Protein AF-A0A5D6Y2D0-F1 (afdb_monomer_lite)

Structure (mmCIF, N/CA/C/O backbone):
data_AF-A0A5D6Y2D0-F1
#
_entry.id   AF-A0A5D6Y2D0-F1
#
loop_
_atom_site.group_PDB
_atom_site.id
_atom_site.type_symbol
_atom_site.label_atom_id
_atom_site.label_alt_id
_atom_site.label_comp_id
_atom_site.label_asym_id
_atom_site.label_entity_id
_atom_site.label_seq_id
_atom_site.pdbx_PDB_ins_code
_atom_site.Cartn_x
_atom_site.Cartn_y
_atom_site.Cartn_z
_atom_site.occupancy
_atom_site.B_iso_or_equiv
_atom_site.auth_seq_id
_atom_site.auth_comp_id
_atom_site.auth_asym_id
_atom_site.auth_atom_id
_atom_site.pdbx_PDB_model_num
ATOM 1 N N . MET A 1 1 ? 53.006 -23.198 -28.726 1.00 34.66 1 MET A N 1
ATOM 2 C CA . MET A 1 1 ? 53.356 -24.127 -29.818 1.00 34.66 1 MET A CA 1
ATOM 3 C C . MET A 1 1 ? 52.068 -24.790 -30.280 1.00 34.66 1 MET A C 1
ATOM 5 O O . MET A 1 1 ? 51.456 -25.476 -29.476 1.00 34.66 1 MET A O 1
ATOM 9 N N . ALA A 1 2 ? 51.622 -24.518 -31.509 1.00 35.88 2 ALA A N 1
ATOM 10 C CA . ALA A 1 2 ? 50.680 -25.395 -32.219 1.00 35.88 2 ALA A CA 1
ATOM 11 C C . ALA A 1 2 ? 51.426 -26.675 -32.643 1.00 35.88 2 ALA A C 1
ATOM 13 O O . ALA A 1 2 ? 52.659 -26.622 -32.735 1.00 35.88 2 ALA A O 1
ATOM 14 N N . PRO A 1 3 ? 50.739 -27.815 -32.842 1.00 35.91 3 PRO A N 1
ATOM 15 C CA . PRO A 1 3 ? 50.209 -28.203 -34.170 1.00 35.91 3 PRO A CA 1
ATOM 16 C C . PRO A 1 3 ? 48.860 -28.976 -34.052 1.00 35.91 3 PRO A C 1
ATOM 18 O O . PRO A 1 3 ? 48.435 -29.270 -32.945 1.00 35.91 3 PRO A O 1
ATOM 21 N N . GLN A 1 4 ? 48.089 -29.364 -35.073 1.00 31.48 4 GLN A N 1
ATOM 22 C CA . GLN A 1 4 ? 48.145 -29.287 -36.535 1.00 31.48 4 GLN A CA 1
ATOM 23 C C . GLN A 1 4 ? 46.721 -29.534 -37.076 1.00 31.48 4 GLN A C 1
ATOM 25 O O . GLN A 1 4 ? 45.956 -30.308 -36.502 1.00 31.48 4 GLN A O 1
ATOM 30 N N . ASN A 1 5 ? 46.409 -28.895 -38.203 1.00 31.03 5 ASN A N 1
ATOM 31 C CA . ASN A 1 5 ? 45.225 -29.128 -39.027 1.00 31.03 5 ASN A CA 1
ATOM 32 C C . ASN A 1 5 ? 45.208 -30.540 -39.630 1.00 31.03 5 ASN A C 1
ATOM 34 O O . ASN A 1 5 ? 46.218 -30.983 -40.170 1.00 31.03 5 ASN A O 1
ATOM 38 N N . HIS A 1 6 ? 44.020 -31.140 -39.708 1.00 33.88 6 HIS A N 1
ATOM 39 C CA . HIS A 1 6 ? 43.650 -31.997 -40.832 1.00 33.88 6 HIS A CA 1
ATOM 40 C C . HIS A 1 6 ? 42.257 -31.597 -41.325 1.00 33.88 6 HIS A C 1
ATOM 42 O O . HIS A 1 6 ? 41.246 -31.871 -40.684 1.00 33.88 6 HIS A O 1
ATOM 48 N N . GLU A 1 7 ? 42.226 -30.921 -42.472 1.00 32.53 7 GLU A N 1
ATOM 49 C CA . GLU A 1 7 ? 41.025 -30.757 -43.285 1.00 32.53 7 GLU A CA 1
ATOM 50 C C . GLU A 1 7 ? 40.809 -32.019 -44.130 1.00 32.53 7 GLU A C 1
ATOM 52 O O . GLU A 1 7 ? 41.721 -32.487 -44.811 1.00 32.53 7 GLU A O 1
ATOM 57 N N . SER A 1 8 ? 39.577 -32.528 -44.144 1.00 35.84 8 SER A N 1
ATOM 58 C CA . SER A 1 8 ? 39.013 -33.257 -45.284 1.00 35.84 8 SER A CA 1
ATOM 59 C C . SER A 1 8 ? 37.519 -32.906 -45.404 1.00 35.84 8 SER A C 1
ATOM 61 O O . SER A 1 8 ? 36.755 -33.033 -44.452 1.00 35.84 8 SER A O 1
ATOM 63 N N . LYS A 1 9 ? 37.139 -32.349 -46.563 1.00 33.56 9 LYS A N 1
ATOM 64 C CA . LYS A 1 9 ? 35.771 -31.992 -47.011 1.00 33.56 9 LYS A CA 1
ATOM 65 C C . LYS A 1 9 ? 35.145 -33.181 -47.785 1.00 33.56 9 LYS A C 1
ATOM 67 O O . LYS A 1 9 ? 35.902 -34.046 -48.212 1.00 33.56 9 LYS A O 1
ATOM 72 N N . PRO A 1 10 ? 33.879 -33.112 -48.245 1.00 38.69 10 PRO A N 1
ATOM 73 C CA . PRO A 1 10 ? 32.639 -32.891 -47.501 1.00 38.69 10 PRO A CA 1
ATOM 74 C C . PRO A 1 10 ? 31.601 -33.990 -47.846 1.00 38.69 10 PRO A C 1
ATOM 76 O O . PRO A 1 10 ? 31.308 -34.217 -49.018 1.00 38.69 10 PRO A O 1
ATOM 79 N N . GLU A 1 11 ? 30.965 -34.625 -46.860 1.00 34.50 11 GLU A N 1
ATOM 80 C CA . GLU A 1 11 ? 29.770 -35.439 -47.130 1.00 34.50 11 GLU A CA 1
ATOM 81 C C . GLU A 1 11 ? 28.507 -34.596 -46.954 1.00 34.50 11 GLU A C 1
ATOM 83 O O . GLU A 1 11 ? 28.221 -34.026 -45.901 1.00 34.50 11 GLU A O 1
ATOM 88 N N . THR A 1 12 ? 27.768 -34.479 -48.050 1.00 36.50 12 THR A N 1
ATOM 89 C CA . THR A 1 12 ? 26.482 -33.802 -48.154 1.00 36.50 12 THR A CA 1
ATOM 90 C C . THR A 1 12 ? 25.413 -34.682 -47.510 1.00 36.50 12 THR A C 1
ATOM 92 O O . THR A 1 12 ? 24.880 -35.587 -48.142 1.00 36.50 12 THR A O 1
ATOM 95 N N . SER A 1 13 ? 25.067 -34.397 -46.254 1.00 35.16 13 SER A N 1
ATOM 96 C CA . SER A 1 13 ? 23.770 -34.784 -45.694 1.00 35.16 13 SER A CA 1
ATOM 97 C C . SER A 1 13 ? 22.975 -33.518 -45.387 1.00 35.16 13 SER A C 1
ATOM 99 O O . SER A 1 13 ? 23.259 -32.747 -44.472 1.00 35.16 13 SER A O 1
ATOM 101 N N . THR A 1 14 ? 21.993 -33.250 -46.239 1.00 36.16 14 THR A N 1
ATOM 102 C CA . THR A 1 14 ? 20.979 -32.221 -46.032 1.00 36.16 14 THR A CA 1
ATOM 103 C C . THR A 1 14 ? 20.082 -32.650 -44.880 1.00 36.16 14 THR A C 1
ATOM 105 O O . THR A 1 14 ? 19.082 -33.332 -45.088 1.00 36.16 14 THR A O 1
ATOM 108 N N . ASN A 1 15 ? 20.443 -32.261 -43.659 1.00 35.38 15 ASN A N 1
ATOM 109 C CA . ASN A 1 15 ? 19.566 -32.361 -42.500 1.00 35.38 15 ASN A CA 1
ATOM 110 C C . ASN A 1 15 ? 18.823 -31.027 -42.346 1.00 35.38 15 ASN A C 1
ATOM 112 O O . ASN A 1 15 ? 19.210 -30.146 -41.579 1.00 35.38 15 ASN A O 1
ATOM 116 N N . THR A 1 16 ? 17.766 -30.844 -43.136 1.00 37.69 16 THR A N 1
ATOM 117 C CA . THR A 1 16 ? 16.793 -29.768 -42.930 1.00 37.69 16 THR A CA 1
ATOM 118 C C . THR A 1 16 ? 15.931 -30.116 -41.720 1.00 37.69 16 THR A C 1
ATOM 120 O O . THR A 1 16 ? 14.819 -30.622 -41.861 1.00 37.69 16 THR A O 1
ATOM 123 N N . ALA A 1 17 ? 16.443 -29.856 -40.518 1.00 37.94 17 ALA A N 1
ATOM 124 C CA . ALA A 1 17 ? 15.614 -29.798 -39.323 1.00 37.94 17 ALA A CA 1
ATOM 125 C C . ALA A 1 17 ? 14.826 -28.481 -39.356 1.00 37.94 17 ALA A C 1
ATOM 127 O O . ALA A 1 17 ? 15.273 -27.439 -38.884 1.00 37.94 17 ALA A O 1
ATOM 128 N N . SER A 1 18 ? 13.652 -28.530 -39.982 1.00 39.41 18 SER A N 1
ATOM 129 C CA . SER A 1 18 ? 12.600 -27.536 -39.797 1.00 39.41 18 SER A CA 1
ATOM 130 C C . SER A 1 18 ? 12.074 -27.684 -38.368 1.00 39.41 18 SER A C 1
ATOM 132 O O . SER A 1 18 ? 11.189 -28.492 -38.101 1.00 39.41 18 SER A O 1
ATOM 134 N N . SER A 1 19 ? 12.652 -26.948 -37.418 1.00 44.31 19 SER A N 1
ATOM 135 C CA . SER A 1 19 ? 11.994 -26.726 -36.133 1.00 44.31 19 SER A CA 1
ATOM 136 C C . SER A 1 19 ? 10.955 -25.632 -36.342 1.00 44.31 19 SER A C 1
ATOM 138 O O . SER A 1 19 ? 11.249 -24.439 -36.234 1.00 44.31 19 SER A O 1
ATOM 140 N N . THR A 1 20 ? 9.741 -26.030 -36.708 1.00 44.09 20 THR A N 1
ATOM 141 C CA . THR A 1 20 ? 8.562 -25.179 -36.540 1.00 44.09 20 THR A CA 1
ATOM 142 C C . THR A 1 20 ? 8.571 -24.677 -35.092 1.00 44.09 20 THR A C 1
ATOM 144 O O . THR A 1 20 ? 8.726 -25.512 -34.197 1.00 44.09 20 THR A O 1
ATOM 147 N N . PRO A 1 21 ? 8.466 -23.364 -34.819 1.00 44.75 21 PRO A N 1
ATOM 148 C CA . PRO A 1 21 ? 8.286 -22.909 -33.449 1.00 44.75 21 PRO A CA 1
ATOM 149 C C . PRO A 1 21 ? 7.024 -23.585 -32.915 1.00 44.75 21 PRO A C 1
ATOM 151 O O . PRO A 1 21 ? 5.953 -23.464 -33.514 1.00 44.75 21 PRO A O 1
ATOM 154 N N . GLU A 1 22 ? 7.180 -24.367 -31.849 1.00 50.69 22 GLU A N 1
ATOM 155 C CA . GLU A 1 22 ? 6.062 -24.996 -31.157 1.00 50.69 22 GLU A CA 1
ATOM 156 C C . GLU A 1 22 ? 5.058 -23.890 -30.823 1.00 50.69 22 GLU A C 1
ATOM 158 O O . GLU A 1 22 ? 5.428 -22.855 -30.257 1.00 50.69 22 GLU A O 1
ATOM 163 N N . ALA A 1 23 ? 3.808 -24.059 -31.261 1.00 49.81 23 ALA A N 1
ATOM 164 C CA . ALA A 1 23 ? 2.762 -23.100 -30.952 1.00 49.81 23 ALA A CA 1
ATOM 165 C C . ALA A 1 23 ? 2.724 -22.917 -29.424 1.00 49.81 23 ALA A C 1
ATOM 167 O O . ALA A 1 23 ? 2.770 -23.920 -28.704 1.00 49.81 23 ALA A O 1
ATOM 168 N N . PRO A 1 24 ? 2.686 -21.674 -28.913 1.00 46.38 24 PRO A N 1
ATOM 169 C CA . PRO A 1 24 ? 2.701 -21.439 -27.479 1.00 46.38 24 PRO A CA 1
ATOM 170 C C . PRO A 1 24 ? 1.558 -22.220 -26.828 1.00 46.38 24 PRO A C 1
ATOM 172 O O . PRO A 1 24 ? 0.399 -22.086 -27.220 1.00 46.38 24 PRO A O 1
ATOM 175 N N . VAL A 1 25 ? 1.902 -23.061 -25.852 1.00 54.22 25 VAL A N 1
ATOM 176 C CA . VAL A 1 25 ? 0.927 -23.843 -25.088 1.00 54.22 25 VAL A CA 1
ATOM 177 C C . VAL A 1 25 ? -0.038 -22.869 -24.412 1.00 54.22 25 VAL A C 1
ATOM 179 O O . VAL A 1 25 ? 0.390 -21.968 -23.688 1.00 54.22 25 VAL A O 1
ATOM 182 N N . ALA A 1 26 ? -1.339 -23.030 -24.667 1.00 51.44 26 ALA A N 1
ATOM 183 C CA . ALA A 1 26 ? -2.368 -22.159 -24.115 1.00 51.44 26 ALA A CA 1
ATOM 184 C C . ALA A 1 26 ? -2.300 -22.141 -22.579 1.00 51.44 26 ALA A C 1
ATOM 186 O O . ALA A 1 26 ? -2.277 -23.186 -21.922 1.00 51.44 26 ALA A O 1
ATOM 187 N N . VAL A 1 27 ? -2.284 -20.941 -21.994 1.00 51.72 27 VAL A N 1
ATOM 188 C CA . VAL A 1 27 ? -2.291 -20.769 -20.539 1.00 51.72 27 VAL A CA 1
ATOM 189 C C . VAL A 1 27 ? -3.665 -21.187 -20.016 1.00 51.72 27 VAL A C 1
ATOM 191 O O . VAL A 1 27 ? -4.679 -20.523 -20.260 1.00 51.72 27 VAL A O 1
ATOM 194 N N . LYS A 1 28 ? -3.710 -22.319 -19.309 1.00 48.56 28 LYS A N 1
ATOM 195 C CA . LYS A 1 28 ? -4.914 -22.764 -18.606 1.00 48.56 28 LYS A CA 1
ATOM 196 C C . LYS A 1 28 ? -5.197 -21.814 -17.443 1.00 48.56 28 LYS A C 1
ATOM 198 O O . LYS A 1 28 ? -4.282 -21.438 -16.713 1.00 48.56 28 LYS A O 1
ATOM 203 N N . ASN A 1 29 ? -6.449 -21.399 -17.280 1.00 52.59 29 ASN A N 1
ATOM 204 C CA . ASN A 1 29 ? -6.845 -20.541 -16.162 1.00 52.59 29 ASN A CA 1
ATOM 205 C C . ASN A 1 29 ? -6.839 -21.316 -14.826 1.00 52.59 29 ASN A C 1
ATOM 207 O O . ASN A 1 29 ? -6.612 -22.524 -14.789 1.00 52.59 29 ASN A O 1
ATOM 211 N N . ALA A 1 30 ? -7.140 -20.635 -13.717 1.00 41.94 30 ALA A N 1
ATOM 212 C CA . ALA A 1 30 ? -7.195 -21.237 -12.376 1.00 41.94 30 ALA A CA 1
ATOM 213 C C . ALA A 1 30 ? -8.226 -22.382 -12.216 1.00 41.94 30 ALA A C 1
ATOM 215 O O . ALA A 1 30 ? -8.262 -23.031 -11.175 1.00 41.94 30 ALA A O 1
ATOM 216 N N . LEU A 1 31 ? -9.053 -22.636 -13.236 1.00 48.25 31 LEU A N 1
ATOM 217 C CA . LEU A 1 31 ? -10.021 -23.733 -13.312 1.00 48.25 31 LEU A CA 1
ATOM 218 C C . LEU A 1 31 ? -9.597 -24.818 -14.322 1.00 48.25 31 LEU A C 1
ATOM 220 O O . LEU A 1 31 ? -10.397 -25.677 -14.674 1.00 48.25 31 LEU A O 1
ATOM 224 N N . ASN A 1 32 ? -8.342 -24.801 -14.787 1.00 48.75 32 ASN A N 1
ATOM 225 C CA . ASN A 1 32 ? -7.782 -25.720 -15.783 1.00 48.75 32 ASN A CA 1
ATOM 226 C C . ASN A 1 32 ? -8.449 -25.683 -17.172 1.00 48.75 32 ASN A C 1
ATOM 228 O O . ASN A 1 32 ? -8.272 -26.612 -17.963 1.00 48.75 32 ASN A O 1
ATOM 232 N N . HIS A 1 33 ? -9.168 -24.612 -17.505 1.00 59.81 33 HIS A N 1
ATOM 233 C CA . HIS A 1 33 ? -9.751 -24.436 -18.836 1.00 59.81 33 HIS A CA 1
ATOM 234 C C . HIS A 1 33 ? -8.790 -23.681 -19.756 1.00 59.81 33 HIS A C 1
ATOM 236 O O . HIS A 1 33 ? -8.095 -22.765 -19.310 1.00 59.81 33 HIS A O 1
ATOM 242 N N . GLU A 1 34 ? -8.766 -24.050 -21.037 1.00 53.41 34 GLU A N 1
ATOM 243 C CA . GLU A 1 34 ? -8.029 -23.307 -22.060 1.00 53.41 34 GLU A CA 1
ATOM 244 C C . GLU A 1 34 ? -8.630 -21.906 -22.209 1.00 53.41 34 GLU A C 1
ATOM 246 O O . GLU A 1 34 ? -9.836 -21.736 -22.396 1.00 53.41 34 GLU A O 1
ATOM 251 N N . SER A 1 35 ? -7.785 -20.889 -22.050 1.00 44.41 35 SER A N 1
ATOM 252 C CA . SER A 1 35 ? -8.204 -19.493 -22.125 1.00 44.41 35 SER A CA 1
ATOM 253 C C . SER A 1 35 ? -8.110 -19.027 -23.576 1.00 44.41 35 SER A C 1
ATOM 255 O O . SER A 1 35 ? -7.030 -18.677 -24.045 1.00 44.41 35 SER A O 1
ATOM 257 N N . GLU A 1 36 ? -9.226 -19.002 -24.302 1.00 47.12 36 GLU A N 1
ATOM 258 C CA . GLU A 1 36 ? -9.274 -18.303 -25.589 1.00 47.12 36 GLU A CA 1
ATOM 259 C C . GLU A 1 36 ? -9.360 -16.792 -25.345 1.00 47.12 36 GLU A C 1
ATOM 261 O O . GLU A 1 36 ? -10.386 -16.262 -24.905 1.00 47.12 36 GLU A O 1
ATOM 266 N N . HIS A 1 37 ? -8.277 -16.069 -25.637 1.00 43.28 37 HIS A N 1
ATOM 267 C CA . HIS A 1 37 ? -8.335 -14.614 -25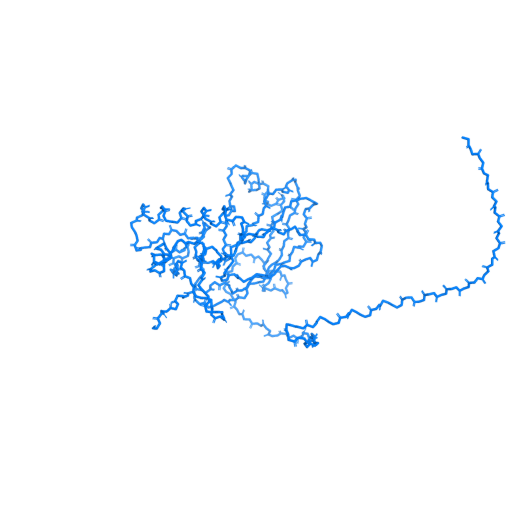.716 1.00 43.28 37 HIS A CA 1
ATOM 268 C C . HIS A 1 37 ? -9.198 -14.227 -26.919 1.00 43.28 37 HIS A C 1
ATOM 270 O O . HIS A 1 37 ? -8.792 -14.399 -28.068 1.00 43.28 37 HIS A O 1
ATOM 276 N N . ARG A 1 38 ? -10.397 -13.690 -26.667 1.00 38.88 38 ARG A N 1
ATOM 277 C CA . ARG A 1 38 ? -11.213 -13.123 -27.744 1.00 38.88 38 ARG A CA 1
ATOM 278 C C . ARG A 1 38 ? -10.456 -11.959 -28.392 1.00 38.88 38 ARG A C 1
ATOM 280 O O . ARG A 1 38 ? -9.934 -11.117 -27.657 1.00 38.88 38 ARG A O 1
ATOM 287 N N . PRO A 1 39 ? -10.415 -11.862 -29.732 1.00 43.09 39 PRO A N 1
ATOM 288 C CA . PRO A 1 39 ? -9.893 -10.675 -30.385 1.00 43.09 39 PRO A CA 1
ATOM 289 C C . PRO A 1 39 ? -10.707 -9.463 -29.928 1.00 43.09 39 PRO A C 1
ATOM 291 O O . PRO A 1 39 ? -11.934 -9.434 -30.026 1.00 43.09 39 PRO A O 1
ATOM 294 N N . PHE A 1 40 ? -10.006 -8.490 -29.357 1.00 43.25 40 PHE A N 1
ATOM 295 C CA . PHE A 1 40 ? -10.591 -7.287 -28.792 1.00 43.25 40 PHE A CA 1
ATOM 296 C C . PHE A 1 40 ? -10.553 -6.174 -29.840 1.00 43.25 40 PHE A C 1
ATOM 298 O O . PHE A 1 40 ? -9.489 -5.653 -30.167 1.00 43.25 40 PHE A O 1
ATOM 305 N N . SER A 1 41 ? -11.718 -5.805 -30.369 1.00 43.56 41 SER A N 1
ATOM 306 C CA . SER A 1 41 ? -11.892 -4.621 -31.211 1.00 43.56 41 SER A CA 1
ATOM 307 C C . SER A 1 41 ? -13.202 -3.937 -30.831 1.00 43.56 41 SER A C 1
ATOM 309 O O . SER A 1 41 ? -14.270 -4.427 -31.197 1.00 43.56 41 SER A O 1
ATOM 311 N N . HIS A 1 42 ? -13.144 -2.832 -30.082 1.00 37.16 42 HIS A N 1
ATOM 312 C CA . HIS A 1 42 ? -14.340 -2.048 -29.759 1.00 37.16 42 HIS A CA 1
ATOM 313 C C . HIS A 1 42 ? -14.082 -0.532 -29.859 1.00 37.16 42 HIS A C 1
ATOM 315 O O . HIS A 1 42 ? -13.420 0.026 -28.988 1.00 37.16 42 HIS A O 1
ATOM 321 N N . PRO A 1 43 ? -14.622 0.147 -30.892 1.00 39.59 43 PRO A N 1
ATOM 322 C CA . PRO A 1 43 ? -14.407 1.579 -31.153 1.00 39.59 43 PRO A CA 1
ATOM 323 C C . PRO A 1 43 ? -15.077 2.559 -30.170 1.00 39.59 43 PRO A C 1
ATOM 325 O O . PRO A 1 43 ? -14.909 3.764 -30.319 1.00 39.59 43 PRO A O 1
ATOM 328 N N . GLU A 1 44 ? -15.847 2.072 -29.193 1.00 34.62 44 GLU A N 1
ATOM 329 C CA . GLU A 1 44 ? -16.755 2.889 -28.368 1.00 34.62 44 GLU A CA 1
ATOM 330 C C . GLU A 1 44 ? -16.637 2.624 -26.859 1.00 34.62 44 GLU A C 1
ATOM 332 O O . GLU A 1 44 ? -17.558 2.926 -26.107 1.00 34.62 44 GLU A O 1
ATOM 337 N N . LEU A 1 45 ? -15.508 2.101 -26.364 1.00 41.47 45 LEU A N 1
ATOM 338 C CA . LEU A 1 45 ? -15.249 2.020 -24.912 1.00 41.47 45 LEU A CA 1
ATOM 339 C C . LEU A 1 45 ? -14.845 3.392 -24.330 1.00 41.47 45 LEU A C 1
ATOM 341 O O . LEU A 1 45 ? -13.869 3.542 -23.607 1.00 41.47 45 LEU A O 1
ATOM 345 N N . LEU A 1 46 ? -15.661 4.386 -24.686 1.00 45.09 46 LEU A N 1
ATOM 346 C CA . LEU A 1 46 ? -15.762 5.750 -24.204 1.00 45.09 46 LEU A CA 1
ATOM 347 C C . LEU A 1 46 ? -16.393 5.754 -22.803 1.00 45.09 46 LEU A C 1
ATOM 349 O O . LEU A 1 46 ? -17.536 5.334 -22.628 1.00 45.09 46 LEU A O 1
ATOM 353 N N . SER A 1 47 ? -15.711 6.344 -21.824 1.00 32.53 47 SER A N 1
ATOM 354 C CA . SER A 1 47 ? -16.375 6.995 -20.691 1.00 32.53 47 SER A CA 1
ATOM 355 C C . SER A 1 47 ? -15.525 8.161 -20.199 1.00 32.53 47 SER A C 1
ATOM 357 O O . SER A 1 47 ? -14.348 7.993 -19.889 1.00 32.53 47 SER A O 1
ATOM 359 N N . VAL A 1 48 ? -16.133 9.347 -20.172 1.00 44.91 48 VAL A N 1
ATOM 360 C CA . VAL A 1 48 ? -15.524 10.622 -19.777 1.00 44.91 48 VAL A CA 1
ATOM 361 C C . VAL A 1 48 ? -15.012 10.536 -18.337 1.00 44.91 48 VAL A C 1
ATOM 363 O O . VAL A 1 48 ? -15.795 10.314 -17.414 1.00 44.91 48 VAL A O 1
ATOM 366 N N . PHE A 1 49 ? -13.709 10.749 -18.153 1.00 38.03 49 PHE A N 1
ATOM 367 C CA . PHE A 1 49 ? -13.072 10.930 -16.849 1.00 38.03 49 PHE A CA 1
ATOM 368 C C . PHE A 1 49 ? -12.681 12.402 -16.646 1.00 38.03 49 PHE A C 1
ATOM 370 O O . PHE A 1 49 ? -12.382 13.090 -17.623 1.00 38.03 49 PHE A O 1
ATOM 377 N N . PRO A 1 50 ? -12.703 12.907 -15.399 1.00 31.56 50 PRO A N 1
ATOM 378 C CA . PRO A 1 50 ? -12.363 14.291 -15.092 1.00 31.56 50 PRO A CA 1
ATOM 379 C C . PRO A 1 50 ? -10.882 14.594 -15.359 1.00 31.56 50 PRO A C 1
ATOM 381 O O . PRO A 1 50 ? -10.025 13.711 -15.274 1.00 31.56 50 PRO A O 1
ATOM 384 N N . ASP A 1 51 ? -10.596 15.867 -15.640 1.00 38.25 51 ASP A N 1
ATOM 385 C CA . ASP A 1 51 ? -9.275 16.378 -16.017 1.00 38.25 51 ASP A CA 1
ATOM 386 C C . ASP A 1 51 ? -8.197 16.049 -14.970 1.00 38.25 51 ASP A C 1
ATOM 388 O O . ASP A 1 51 ? -8.045 16.730 -13.951 1.00 38.25 51 ASP A O 1
ATOM 392 N N . THR A 1 52 ? -7.390 15.022 -15.242 1.00 39.19 52 THR A N 1
ATOM 393 C CA . THR A 1 52 ? -6.121 14.798 -14.542 1.00 39.19 52 THR A CA 1
ATOM 394 C C . THR A 1 52 ? -4.962 15.317 -15.389 1.00 39.19 52 THR A C 1
ATOM 396 O O . THR A 1 52 ? -4.900 15.139 -16.602 1.00 39.19 52 THR A O 1
ATOM 399 N N . LYS A 1 53 ? -4.032 16.017 -14.728 1.00 39.44 53 LYS A N 1
ATOM 400 C CA . LYS A 1 53 ? -2.901 16.756 -15.316 1.00 39.44 53 LYS A CA 1
ATOM 401 C C . LYS A 1 53 ? -1.746 15.853 -15.775 1.00 39.44 53 LYS A C 1
ATOM 403 O O . LYS A 1 53 ? -0.591 16.123 -15.454 1.00 39.44 53 LYS A O 1
ATOM 408 N N . TYR A 1 54 ? -2.037 14.795 -16.518 1.00 41.56 54 TYR A N 1
ATOM 409 C CA . TYR A 1 54 ? -1.024 14.040 -17.251 1.00 41.56 54 TYR A CA 1
ATOM 410 C C . TYR A 1 54 ? -1.523 13.872 -18.680 1.00 41.56 54 TYR A C 1
ATOM 412 O O . TYR A 1 54 ? -2.668 13.460 -18.849 1.00 41.56 54 TYR A O 1
ATOM 420 N N . PRO A 1 55 ? -0.729 14.216 -19.710 1.00 45.19 55 PRO A N 1
ATOM 421 C CA . PRO A 1 55 ? -1.163 13.998 -21.079 1.00 45.19 55 PRO A CA 1
ATOM 422 C C . PRO A 1 55 ? -1.428 12.492 -21.248 1.00 45.19 55 PRO A C 1
ATOM 424 O O . PRO A 1 55 ? -0.498 11.705 -21.036 1.00 45.19 55 PRO A O 1
ATOM 427 N N . PRO A 1 56 ? -2.670 12.075 -21.560 1.00 54.47 56 PRO A N 1
ATOM 428 C CA . PRO A 1 56 ? -2.962 10.672 -21.818 1.00 54.47 56 PRO A CA 1
ATOM 429 C C . PRO A 1 56 ? -2.079 10.184 -22.967 1.00 54.47 56 PRO A C 1
ATOM 431 O O . PRO A 1 56 ? -1.738 10.958 -23.868 1.00 54.47 56 PRO A O 1
ATOM 434 N N . ILE A 1 57 ? -1.697 8.905 -22.949 1.00 57.44 57 ILE A N 1
ATOM 435 C CA . ILE A 1 57 ? -0.991 8.322 -24.092 1.00 57.44 57 ILE A CA 1
ATOM 436 C C . ILE A 1 57 ? -1.946 8.407 -25.292 1.00 57.44 57 ILE A C 1
ATOM 438 O O . ILE A 1 57 ? -3.076 7.922 -25.182 1.00 57.44 57 ILE A O 1
ATOM 442 N N . PRO A 1 58 ? -1.553 9.028 -26.422 1.00 55.44 58 PRO A N 1
ATOM 443 C CA . PRO A 1 58 ? -2.439 9.161 -27.574 1.00 55.44 58 PRO A CA 1
ATOM 444 C C . PRO A 1 58 ? -3.020 7.800 -27.989 1.00 55.44 58 PRO A C 1
ATOM 446 O O . PRO A 1 58 ? -2.271 6.874 -28.294 1.00 55.44 58 PRO A O 1
ATOM 449 N N . GLY A 1 59 ? -4.352 7.677 -27.961 1.00 64.81 59 GLY A N 1
ATOM 450 C CA . GLY A 1 59 ? -5.085 6.441 -28.275 1.00 64.81 59 GLY A CA 1
ATOM 451 C C . GLY A 1 59 ? -5.404 5.515 -27.090 1.00 64.81 59 GLY A C 1
ATOM 452 O O . GLY A 1 59 ? -6.166 4.575 -27.287 1.00 64.81 59 GLY A O 1
ATOM 453 N N . TYR A 1 60 ? -4.879 5.780 -25.885 1.00 63.59 60 TYR A N 1
ATOM 454 C CA . TYR A 1 60 ? -5.062 4.936 -24.691 1.00 63.59 60 TYR A CA 1
ATOM 455 C C . TYR A 1 60 ? -5.222 5.780 -23.406 1.00 63.59 60 TYR A C 1
ATOM 457 O O . TYR A 1 60 ? -4.306 5.824 -22.576 1.00 63.59 60 TYR A O 1
ATOM 465 N N . PRO A 1 61 ? -6.345 6.501 -23.226 1.00 66.75 61 PRO A N 1
ATOM 466 C CA . PRO A 1 61 ? -6.553 7.386 -22.075 1.00 66.75 61 PRO A CA 1
ATOM 467 C C . PRO A 1 61 ? -6.600 6.661 -20.719 1.00 66.75 61 PRO A C 1
ATOM 469 O O . PRO A 1 61 ? -6.367 7.279 -19.684 1.00 66.75 61 PRO A O 1
ATOM 472 N N . GLU A 1 62 ? -6.849 5.353 -20.710 1.00 70.12 62 GLU A N 1
ATOM 473 C CA . GLU A 1 62 ? -6.860 4.500 -19.518 1.00 70.12 62 GLU A CA 1
ATOM 474 C C . GLU A 1 62 ? -5.444 4.154 -19.030 1.00 70.12 62 GLU A C 1
ATOM 476 O O . GLU A 1 62 ? -5.270 3.652 -17.916 1.00 70.12 62 GLU A O 1
ATOM 481 N N . VAL A 1 63 ? -4.429 4.400 -19.867 1.00 72.19 63 VAL A N 1
ATOM 482 C CA . VAL A 1 63 ? -3.033 4.075 -19.588 1.00 72.19 63 VAL A CA 1
ATOM 483 C C . VAL A 1 63 ? -2.313 5.310 -19.064 1.00 72.19 63 VAL A C 1
ATOM 485 O O . VAL A 1 63 ? -2.028 6.265 -19.789 1.00 72.19 63 VAL A O 1
ATOM 488 N N . VAL A 1 64 ? -1.951 5.259 -17.786 1.00 73.44 64 VAL A N 1
ATOM 489 C CA . VAL A 1 64 ? -1.220 6.331 -17.112 1.00 73.44 64 VAL A CA 1
ATOM 490 C C . VAL A 1 64 ? 0.278 6.052 -17.182 1.00 73.44 64 VAL A C 1
ATOM 492 O O . VAL A 1 64 ? 0.746 4.991 -16.765 1.00 73.44 64 VAL A O 1
ATOM 495 N N . SER A 1 65 ? 1.045 7.019 -17.684 1.00 67.75 65 SER A N 1
ATOM 496 C CA . SER A 1 65 ? 2.510 6.963 -17.685 1.00 67.75 65 SER A CA 1
ATOM 497 C C . SER A 1 65 ? 3.065 7.234 -16.284 1.00 67.75 65 SER A C 1
ATOM 499 O O . SER A 1 65 ? 2.690 8.207 -15.630 1.00 67.75 65 SER A O 1
ATOM 501 N N . VAL A 1 66 ? 3.993 6.391 -15.837 1.00 69.19 66 VAL A N 1
ATOM 502 C CA . VAL A 1 66 ? 4.771 6.557 -14.606 1.00 69.19 66 VAL A CA 1
ATOM 503 C C . VAL A 1 66 ? 6.236 6.689 -15.011 1.00 69.19 66 VAL A C 1
ATOM 505 O O . VAL A 1 66 ? 6.941 5.699 -15.210 1.00 69.19 66 VAL A O 1
ATOM 508 N N . GLU A 1 67 ? 6.692 7.924 -15.186 1.00 66.44 67 GLU A N 1
ATOM 509 C CA . GLU A 1 67 ? 8.034 8.235 -15.678 1.00 66.44 67 GLU A CA 1
ATOM 510 C C . GLU A 1 67 ? 8.886 8.876 -14.579 1.00 66.44 67 GLU A C 1
ATOM 512 O O . GLU A 1 67 ? 8.536 9.929 -14.053 1.00 66.44 67 GLU A O 1
ATOM 517 N N . ASN A 1 68 ? 10.029 8.254 -14.286 1.00 62.75 68 ASN A N 1
ATOM 518 C CA . ASN A 1 68 ? 11.123 8.842 -13.522 1.00 62.75 68 ASN A CA 1
ATOM 519 C C . ASN A 1 68 ? 12.373 8.806 -14.415 1.00 62.75 68 ASN A C 1
ATOM 521 O O . ASN A 1 68 ? 13.175 7.869 -14.356 1.00 62.75 68 ASN A O 1
ATOM 525 N N . SER A 1 69 ? 12.494 9.794 -15.301 1.00 58.62 69 SER A N 1
ATOM 526 C CA . SER A 1 69 ? 13.672 9.992 -16.152 1.00 58.62 69 SER A CA 1
ATOM 527 C C . SER A 1 69 ? 14.657 10.942 -15.480 1.00 58.62 69 SER A C 1
ATOM 529 O O . SER A 1 69 ? 14.258 11.887 -14.802 1.00 58.62 69 SER A O 1
ATOM 531 N N . VAL A 1 70 ? 15.956 10.716 -15.654 1.00 58.12 70 VAL A N 1
ATOM 532 C CA . VAL A 1 70 ? 17.012 11.587 -15.127 1.00 58.12 70 VAL A CA 1
ATOM 533 C C . VAL A 1 70 ? 16.839 13.006 -15.667 1.00 58.12 70 VAL A C 1
ATOM 535 O O . VAL A 1 70 ? 16.976 13.967 -14.920 1.00 58.12 70 VAL A O 1
ATOM 538 N N . GLU A 1 71 ? 16.424 13.159 -16.920 1.00 61.66 71 GLU A N 1
ATOM 539 C CA . GLU A 1 71 ? 16.251 14.456 -17.572 1.00 61.66 71 GLU A CA 1
ATOM 540 C C . GLU A 1 71 ? 15.089 15.277 -16.981 1.00 61.66 71 GLU A C 1
ATOM 542 O O . GLU A 1 71 ? 15.192 16.500 -16.890 1.00 61.66 71 GLU A O 1
ATOM 547 N N . LYS A 1 72 ? 13.998 14.630 -16.538 1.00 59.91 72 LYS A N 1
ATOM 548 C CA . LYS A 1 72 ? 12.829 15.308 -15.933 1.00 59.91 72 LYS A CA 1
ATOM 549 C C . LYS A 1 72 ? 12.837 15.302 -14.407 1.00 59.91 72 LYS A C 1
ATOM 551 O O . LYS A 1 72 ? 12.195 16.144 -13.782 1.00 59.91 72 LYS A O 1
ATOM 556 N N . SER A 1 73 ? 13.543 14.357 -13.797 1.00 58.72 73 SER A N 1
ATOM 557 C CA . SER A 1 73 ? 13.465 14.065 -12.368 1.00 58.72 73 SER A CA 1
ATOM 558 C C . SER A 1 73 ? 14.812 14.166 -11.657 1.00 58.72 73 SER A C 1
ATOM 560 O O . SER A 1 73 ? 14.847 13.871 -10.469 1.00 58.72 73 SER A O 1
ATOM 562 N N . ALA A 1 74 ? 15.898 14.628 -12.299 1.00 65.25 74 ALA A N 1
ATOM 563 C CA . ALA A 1 74 ? 17.229 14.754 -11.680 1.00 65.25 74 ALA A CA 1
ATOM 564 C C . ALA A 1 74 ? 17.195 15.405 -10.290 1.00 65.25 74 ALA A C 1
ATOM 566 O O . ALA A 1 74 ? 17.784 14.871 -9.356 1.00 65.25 74 ALA A O 1
ATOM 567 N N . ALA A 1 75 ? 16.469 16.515 -10.120 1.00 67.44 75 ALA A N 1
ATOM 568 C CA . ALA A 1 75 ? 16.346 17.184 -8.823 1.00 67.44 75 ALA A CA 1
ATOM 569 C C . ALA A 1 75 ? 15.566 16.348 -7.788 1.00 67.44 75 ALA A C 1
ATOM 571 O O . ALA A 1 75 ? 15.941 16.306 -6.617 1.00 67.44 75 ALA A O 1
ATOM 572 N N . LEU A 1 76 ? 14.502 15.654 -8.208 1.00 65.50 76 LEU A N 1
ATOM 573 C CA . LEU A 1 76 ? 13.702 14.787 -7.338 1.00 65.50 76 LEU A CA 1
ATOM 574 C C . LEU A 1 76 ? 14.482 13.528 -6.932 1.00 65.50 76 LEU A C 1
ATOM 576 O O . LEU A 1 76 ? 14.496 13.177 -5.756 1.00 65.50 76 LEU A O 1
ATOM 580 N N . LEU A 1 77 ? 15.183 12.909 -7.881 1.00 66.50 77 LEU A N 1
ATOM 581 C CA . LEU A 1 77 ? 16.041 11.746 -7.671 1.00 66.50 77 LEU A CA 1
ATOM 582 C C . LEU A 1 77 ? 17.266 12.104 -6.810 1.00 66.50 77 LEU A C 1
ATOM 584 O O . LEU A 1 77 ? 17.625 11.354 -5.906 1.00 66.50 77 LEU A O 1
ATOM 588 N N . ALA A 1 78 ? 17.873 13.279 -7.017 1.00 68.62 78 ALA A N 1
ATOM 589 C CA . ALA A 1 78 ? 18.954 13.780 -6.167 1.00 68.62 78 ALA A CA 1
ATOM 590 C C . ALA A 1 78 ? 18.473 14.061 -4.737 1.00 68.62 78 ALA A C 1
ATOM 592 O O . ALA A 1 78 ? 19.172 13.729 -3.780 1.00 68.62 78 ALA A O 1
ATOM 593 N N . ARG A 1 79 ? 17.266 14.624 -4.575 1.00 70.25 79 ARG A N 1
ATOM 594 C CA . ARG A 1 79 ? 16.668 14.849 -3.254 1.00 70.25 79 ARG A CA 1
ATOM 595 C C . ARG A 1 79 ? 16.349 13.541 -2.541 1.00 70.25 79 ARG A C 1
ATOM 597 O O . ARG A 1 79 ? 16.598 13.451 -1.346 1.00 70.25 79 ARG A O 1
ATOM 604 N N . GLN A 1 80 ? 15.892 12.515 -3.257 1.00 69.12 80 GLN A N 1
ATOM 605 C CA . GLN A 1 80 ? 15.603 11.199 -2.678 1.00 69.12 80 GLN A CA 1
ATOM 606 C C . GLN A 1 80 ? 16.795 10.520 -2.008 1.00 69.12 80 GLN A C 1
ATOM 608 O O . GLN A 1 80 ? 16.591 9.695 -1.121 1.00 69.12 80 GLN A O 1
ATOM 613 N N . ARG A 1 81 ? 18.027 10.904 -2.362 1.00 66.50 81 ARG A N 1
ATOM 614 C CA . ARG A 1 81 ? 19.232 10.477 -1.639 1.00 66.50 81 ARG A CA 1
ATOM 615 C C . ARG A 1 81 ? 19.213 10.878 -0.159 1.00 66.50 81 ARG A C 1
ATOM 617 O O . ARG A 1 81 ? 19.808 10.182 0.657 1.00 66.50 81 ARG A O 1
ATOM 624 N N . TYR A 1 82 ? 18.576 11.999 0.167 1.00 68.69 82 TYR A N 1
ATOM 625 C CA . TYR A 1 82 ? 18.553 12.588 1.509 1.00 68.69 82 TYR A CA 1
ATOM 626 C C . TYR A 1 82 ? 17.153 12.571 2.133 1.00 68.69 82 TYR A C 1
ATOM 628 O O . TYR A 1 82 ? 17.016 12.429 3.342 1.00 68.69 82 TYR A O 1
ATOM 636 N N . GLU A 1 83 ? 16.116 12.682 1.306 1.00 64.94 83 GLU A N 1
ATOM 637 C CA . GLU A 1 83 ? 14.712 12.708 1.703 1.00 64.94 83 GLU A CA 1
ATOM 638 C C . GLU A 1 83 ? 13.927 11.735 0.819 1.00 64.94 83 GLU A C 1
ATOM 640 O O . GLU A 1 83 ? 13.476 12.125 -0.265 1.00 64.94 83 GLU A O 1
ATOM 645 N N . PRO A 1 84 ? 13.754 10.466 1.227 1.00 61.31 84 PRO A N 1
ATOM 646 C CA . PRO A 1 84 ? 12.957 9.523 0.459 1.00 61.31 84 PRO A CA 1
ATOM 647 C C . PRO A 1 84 ? 11.519 10.044 0.359 1.00 61.31 84 PRO A C 1
ATOM 649 O O . PRO A 1 84 ? 10.741 9.993 1.306 1.00 61.31 84 PRO A O 1
ATOM 652 N N . THR A 1 85 ? 11.164 10.577 -0.810 1.00 59.91 85 THR A N 1
ATOM 653 C CA . THR A 1 85 ? 9.809 11.069 -1.099 1.00 59.91 85 THR A CA 1
ATOM 654 C C . THR A 1 85 ? 8.832 9.933 -1.365 1.00 59.91 85 THR A C 1
ATOM 656 O O . THR A 1 85 ? 7.623 10.154 -1.362 1.00 59.91 85 THR A O 1
ATOM 659 N N . ASN A 1 86 ? 9.352 8.729 -1.611 1.00 66.81 86 ASN A N 1
ATOM 660 C CA . ASN A 1 86 ? 8.545 7.540 -1.770 1.00 66.81 86 ASN A CA 1
ATOM 661 C C . ASN A 1 86 ? 8.312 6.889 -0.418 1.00 66.81 86 ASN A C 1
ATOM 663 O O . ASN A 1 86 ? 9.249 6.648 0.345 1.00 66.81 86 ASN A O 1
ATOM 667 N N . LEU A 1 87 ? 7.052 6.584 -0.160 1.00 84.50 87 LEU A N 1
ATOM 668 C CA . LEU A 1 87 ? 6.584 5.960 1.061 1.00 84.50 87 LEU A CA 1
ATOM 669 C C . LEU A 1 87 ? 5.799 4.709 0.681 1.00 84.50 87 LEU A C 1
ATOM 671 O O . LEU A 1 87 ? 5.208 4.653 -0.398 1.00 84.50 87 LEU A O 1
ATOM 675 N N . TRP A 1 88 ? 5.792 3.707 1.556 1.00 95.12 88 TRP A N 1
ATOM 676 C CA . TRP A 1 88 ? 4.925 2.542 1.396 1.00 95.12 88 TRP A CA 1
ATOM 677 C C . TRP A 1 88 ? 3.474 2.999 1.271 1.00 95.12 88 TRP A C 1
ATOM 679 O O . TRP A 1 88 ? 3.009 3.771 2.113 1.00 95.12 88 TRP A O 1
ATOM 689 N N . HIS A 1 89 ? 2.775 2.564 0.219 1.00 96.06 89 HIS A N 1
ATOM 690 C CA . HIS A 1 89 ? 1.409 3.014 -0.044 1.00 96.06 89 HIS A CA 1
ATOM 691 C C . HIS A 1 89 ? 0.564 2.045 -0.863 1.00 96.06 89 HIS A C 1
ATOM 693 O O . HIS A 1 89 ? 1.075 1.205 -1.597 1.00 96.06 89 HIS A O 1
ATOM 699 N N . SER A 1 90 ? -0.751 2.211 -0.762 1.00 94.75 90 SER A N 1
ATOM 700 C CA . SER A 1 90 ? -1.703 1.721 -1.761 1.00 94.75 90 SER A CA 1
ATOM 701 C C . SER A 1 90 ? -2.050 2.878 -2.697 1.00 94.75 90 SER A C 1
ATOM 703 O O . SER A 1 90 ? -2.182 4.0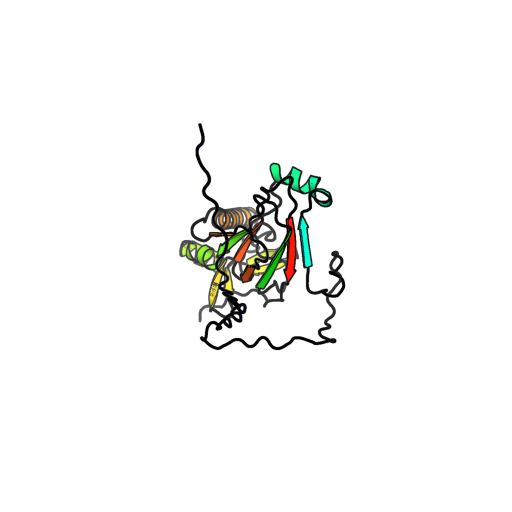26 -2.250 1.00 94.75 90 SER A O 1
ATOM 705 N N . ASP A 1 91 ? -2.172 2.595 -3.992 1.00 92.00 91 ASP A N 1
ATOM 706 C CA . ASP A 1 91 ? -2.436 3.595 -5.023 1.00 92.00 91 ASP A CA 1
ATOM 707 C C . ASP A 1 91 ? -3.698 4.378 -4.700 1.00 92.00 91 ASP A C 1
ATOM 709 O O . ASP A 1 91 ? -4.751 3.791 -4.442 1.00 92.00 91 ASP A O 1
ATOM 713 N N . THR A 1 92 ? -3.563 5.709 -4.713 1.00 87.00 92 THR A N 1
ATOM 714 C CA . THR A 1 92 ? -4.673 6.667 -4.609 1.00 87.00 92 THR A CA 1
ATOM 715 C C . THR A 1 92 ? -5.692 6.292 -3.530 1.00 87.00 92 THR A C 1
ATOM 717 O O . THR A 1 92 ? -6.888 6.486 -3.710 1.00 87.00 92 THR A O 1
ATOM 720 N N . SER A 1 93 ? -5.224 5.779 -2.385 1.00 88.12 93 SER A N 1
ATOM 721 C CA . SER A 1 93 ? -6.072 5.480 -1.213 1.00 88.12 93 SER A CA 1
ATOM 722 C C . SER A 1 93 ? -6.781 6.712 -0.651 1.00 88.12 93 SER A C 1
ATOM 724 O O . SER A 1 93 ? -7.593 6.605 0.255 1.00 88.12 93 SER A O 1
ATOM 726 N N . CYS A 1 94 ? -6.428 7.895 -1.147 1.00 83.06 94 CYS A N 1
ATOM 727 C CA . CYS A 1 94 ? -7.163 9.105 -0.889 1.00 83.06 94 CYS A CA 1
ATOM 728 C C . CYS A 1 94 ? -8.481 9.165 -1.677 1.00 83.06 94 CYS A C 1
ATOM 730 O O . CYS A 1 94 ? -9.376 9.854 -1.240 1.00 83.06 94 CYS A O 1
ATOM 732 N N . GLU A 1 95 ? -8.688 8.487 -2.797 1.00 82.94 95 GLU A N 1
ATOM 733 C CA . GLU A 1 95 ? -9.972 8.588 -3.508 1.00 82.94 95 GLU A CA 1
ATOM 734 C C . GLU A 1 95 ? -11.143 7.978 -2.727 1.00 82.94 95 GLU A C 1
ATOM 736 O O . GLU A 1 95 ? -10.978 7.010 -1.993 1.00 82.94 95 GLU A O 1
ATOM 741 N N . ARG A 1 96 ? -12.367 8.487 -2.933 1.00 82.81 96 ARG A N 1
ATOM 742 C CA . ARG A 1 96 ? -13.575 7.894 -2.319 1.00 82.81 96 ARG A CA 1
ATOM 743 C C . ARG A 1 96 ? -13.732 6.415 -2.685 1.00 82.81 96 ARG A C 1
ATOM 745 O O . ARG A 1 96 ? -14.170 5.615 -1.860 1.00 82.81 96 ARG A O 1
ATOM 752 N N . GLN A 1 97 ? -13.404 6.088 -3.932 1.00 85.69 97 GLN A N 1
ATOM 753 C CA . GLN A 1 97 ? -13.379 4.741 -4.493 1.00 85.69 97 GLN A CA 1
ATOM 754 C C . GLN A 1 97 ? -11.978 4.468 -5.041 1.00 85.69 97 GLN A C 1
ATOM 756 O O . GLN A 1 97 ? -11.739 4.671 -6.234 1.00 85.69 97 GLN A O 1
ATOM 761 N N . PRO A 1 98 ? -11.034 4.053 -4.180 1.00 89.06 98 PRO A N 1
ATOM 762 C CA . PRO A 1 98 ? -9.686 3.718 -4.606 1.00 89.06 98 PRO A CA 1
ATOM 763 C C . PRO A 1 98 ? -9.690 2.572 -5.629 1.00 89.06 98 PRO A C 1
ATOM 765 O O . PRO A 1 98 ? -10.650 1.798 -5.689 1.00 89.06 98 PRO A O 1
ATOM 768 N N . PRO A 1 99 ? -8.617 2.416 -6.419 1.00 90.31 99 PRO A N 1
ATOM 769 C CA . PRO A 1 99 ? -8.485 1.319 -7.361 1.00 90.31 99 PRO A CA 1
ATOM 770 C C . PRO A 1 99 ? -8.593 -0.049 -6.694 1.00 90.31 99 PRO A C 1
ATOM 772 O O . PRO A 1 99 ? -8.097 -0.245 -5.580 1.00 90.31 99 PRO A O 1
ATOM 775 N N . SER A 1 100 ? -9.193 -1.002 -7.408 1.00 90.19 100 SER A N 1
ATOM 776 C CA . SER A 1 100 ? -9.269 -2.403 -6.984 1.00 90.19 100 SER A CA 1
ATOM 777 C C . SER A 1 100 ? -7.958 -3.133 -7.257 1.00 90.19 100 SER A C 1
ATOM 779 O O . SER A 1 100 ? -7.357 -3.700 -6.350 1.00 90.19 100 SER A O 1
ATOM 781 N N . TYR A 1 101 ? -7.481 -3.061 -8.495 1.00 95.12 101 TYR A N 1
ATOM 782 C CA . TYR A 1 101 ? -6.213 -3.628 -8.932 1.00 95.12 101 TYR A CA 1
ATOM 783 C C . TYR A 1 101 ? -5.350 -2.550 -9.574 1.00 95.12 101 TYR A C 1
ATOM 785 O O . TYR A 1 101 ? -5.863 -1.560 -10.096 1.00 95.12 101 TYR A O 1
ATOM 793 N N . THR A 1 102 ? -4.046 -2.791 -9.600 1.00 94.69 102 THR A N 1
ATOM 794 C CA . THR A 1 102 ? -3.127 -2.058 -10.466 1.00 94.69 102 THR A CA 1
ATOM 795 C C . THR A 1 102 ? -2.409 -3.051 -11.359 1.00 94.69 102 THR A C 1
ATOM 797 O O . THR A 1 102 ? -1.849 -4.040 -10.888 1.00 94.69 102 THR A O 1
ATOM 800 N N . ILE A 1 103 ? -2.432 -2.774 -12.659 1.00 95.19 103 ILE A N 1
ATOM 801 C CA . ILE A 1 103 ? -1.692 -3.500 -13.686 1.00 95.19 103 ILE A CA 1
ATOM 802 C C . ILE A 1 103 ? -0.558 -2.584 -14.118 1.00 95.19 103 ILE A C 1
ATOM 804 O O . ILE A 1 103 ? -0.812 -1.467 -14.563 1.00 95.19 103 ILE A O 1
ATOM 808 N N . PHE A 1 104 ? 0.683 -3.033 -13.979 1.00 94.25 104 PHE A N 1
ATOM 809 C CA . PHE A 1 104 ? 1.866 -2.210 -14.196 1.00 94.25 104 PHE A CA 1
ATOM 810 C C . PHE A 1 104 ? 2.854 -2.922 -15.110 1.00 94.25 104 PHE A C 1
ATOM 812 O O . PHE A 1 104 ? 3.231 -4.070 -14.863 1.00 94.25 104 PHE A O 1
ATOM 819 N N . LYS A 1 105 ? 3.324 -2.209 -16.133 1.00 87.88 105 LYS A N 1
ATOM 820 C CA . LYS A 1 105 ? 4.378 -2.668 -17.036 1.00 87.88 105 LYS A CA 1
ATOM 821 C C . LYS A 1 105 ? 5.523 -1.671 -17.036 1.00 87.88 105 LYS A C 1
ATOM 823 O O . LYS A 1 105 ? 5.321 -0.490 -17.314 1.00 87.88 105 LYS A O 1
ATOM 828 N N . LEU A 1 106 ? 6.734 -2.163 -16.796 1.00 84.50 106 LEU A N 1
ATOM 829 C CA . LEU A 1 106 ? 7.941 -1.376 -17.009 1.00 84.50 106 LEU A CA 1
ATOM 830 C C . LEU A 1 106 ? 8.286 -1.381 -18.508 1.00 84.50 106 LEU A C 1
ATOM 832 O O . LEU A 1 106 ? 8.397 -2.442 -19.119 1.00 84.50 106 LEU A O 1
ATOM 836 N N . LEU A 1 107 ? 8.402 -0.197 -19.107 1.00 79.94 107 LEU A N 1
ATOM 837 C CA . LEU A 1 107 ? 8.783 -0.005 -20.510 1.00 79.94 107 LEU A CA 1
ATOM 838 C C . LEU A 1 107 ? 10.296 0.158 -20.657 1.00 79.94 107 LEU A C 1
ATOM 840 O O . LEU A 1 107 ? 10.900 -0.442 -21.538 1.00 79.94 107 LEU A O 1
ATOM 844 N N . THR A 1 108 ? 10.903 0.921 -19.749 1.00 80.44 108 THR A N 1
ATOM 845 C CA . THR A 1 108 ? 12.349 1.137 -19.686 1.00 80.44 108 THR A CA 1
ATOM 846 C C . THR A 1 108 ? 12.824 0.807 -18.283 1.00 80.44 108 THR A C 1
ATOM 848 O O . THR A 1 108 ? 12.385 1.438 -17.317 1.00 80.44 108 THR A O 1
ATOM 851 N N . SER A 1 109 ? 13.719 -0.177 -18.181 1.00 81.50 109 SER A N 1
ATOM 852 C CA . SER A 1 109 ? 14.365 -0.570 -16.929 1.00 81.50 109 SER A CA 1
ATOM 853 C C . SER A 1 109 ? 15.824 -0.125 -16.910 1.00 81.50 109 SER A C 1
ATOM 855 O O . SER A 1 109 ? 16.514 -0.287 -17.921 1.00 81.50 109 SER A O 1
ATOM 857 N N . PRO A 1 110 ? 16.339 0.360 -15.771 1.00 82.44 110 PRO A N 1
ATOM 858 C CA . PRO A 1 110 ? 17.774 0.525 -15.594 1.00 82.44 110 PRO A CA 1
ATOM 859 C C . PRO A 1 110 ? 18.476 -0.853 -15.576 1.00 82.44 110 PRO A C 1
ATOM 861 O O . PRO A 1 110 ? 17.849 -1.855 -15.217 1.00 82.44 110 PRO A O 1
ATOM 864 N N . PRO A 1 111 ? 19.779 -0.934 -15.921 1.00 80.50 111 PRO A N 1
ATOM 865 C CA . PRO A 1 111 ? 20.535 -2.194 -15.871 1.00 80.50 111 PRO A CA 1
ATOM 866 C C . PRO A 1 111 ? 20.615 -2.814 -14.464 1.00 80.50 111 PRO A C 1
ATOM 868 O O . PRO A 1 111 ? 20.702 -4.036 -14.313 1.00 80.50 111 PRO A O 1
ATOM 871 N N . VAL A 1 112 ? 20.595 -1.970 -13.427 1.00 86.69 112 VAL A N 1
ATOM 872 C CA . VAL A 1 112 ? 20.626 -2.339 -12.005 1.00 86.69 112 VAL A CA 1
ATOM 873 C C . VAL A 1 112 ? 19.701 -1.398 -11.226 1.00 86.69 112 VAL A C 1
ATOM 875 O O . VAL A 1 112 ? 19.618 -0.215 -11.552 1.00 86.69 112 VAL A O 1
ATOM 878 N N . GLY A 1 113 ? 19.039 -1.926 -10.193 1.00 89.25 113 GLY A N 1
ATOM 879 C CA . GLY A 1 113 ? 18.109 -1.179 -9.345 1.00 89.25 113 GLY A CA 1
ATOM 880 C C . GLY A 1 113 ? 16.736 -0.972 -9.991 1.00 89.25 113 GLY A C 1
ATOM 881 O O . GLY A 1 113 ? 16.429 -1.536 -11.039 1.00 89.25 113 GLY A O 1
ATOM 882 N N . GLY A 1 114 ? 15.895 -0.152 -9.362 1.00 89.00 114 GLY A N 1
ATOM 883 C CA . GLY A 1 114 ? 14.558 0.190 -9.870 1.00 89.00 114 GLY A CA 1
ATOM 884 C C . GLY A 1 114 ? 13.485 -0.846 -9.561 1.00 89.00 114 GLY A C 1
ATOM 885 O O . GLY A 1 114 ? 12.404 -0.817 -10.164 1.00 89.00 114 GLY A O 1
ATOM 886 N N . ASP A 1 115 ? 13.786 -1.734 -8.618 1.00 93.94 115 ASP A N 1
ATOM 887 C CA . ASP A 1 115 ? 12.897 -2.781 -8.140 1.00 93.94 115 ASP A CA 1
ATOM 888 C C . ASP A 1 115 ? 11.604 -2.204 -7.558 1.00 93.94 115 ASP A C 1
ATOM 890 O O . ASP A 1 115 ? 11.451 -1.010 -7.267 1.00 93.94 115 ASP A O 1
ATOM 894 N N . THR A 1 116 ? 10.624 -3.080 -7.398 1.00 95.50 116 THR A N 1
ATOM 895 C CA . THR A 1 116 ? 9.394 -2.749 -6.687 1.00 95.50 116 THR A CA 1
ATOM 896 C C . THR A 1 116 ? 9.183 -3.760 -5.580 1.00 95.50 116 THR A C 1
ATOM 898 O O . THR A 1 116 ? 9.423 -4.954 -5.759 1.00 95.50 116 THR A O 1
ATOM 901 N N . LEU A 1 117 ? 8.813 -3.255 -4.410 1.00 97.19 117 LEU A N 1
ATOM 902 C CA . LEU A 1 117 ? 8.460 -4.069 -3.265 1.00 97.19 117 LEU A CA 1
ATOM 903 C C . LEU A 1 117 ? 6.953 -3.996 -3.054 1.00 97.19 117 LEU A C 1
ATOM 905 O O . LEU A 1 117 ? 6.354 -2.942 -3.267 1.00 97.19 117 LEU A O 1
ATOM 909 N N . TRP A 1 118 ? 6.370 -5.095 -2.591 1.00 98.50 118 TRP A N 1
ATOM 910 C CA . TRP A 1 118 ? 4.987 -5.171 -2.135 1.00 98.50 118 TRP A CA 1
ATOM 911 C C . TRP A 1 118 ? 4.938 -5.798 -0.747 1.00 98.50 118 TRP A C 1
ATOM 913 O O . TRP A 1 118 ? 5.744 -6.671 -0.442 1.00 98.50 118 TRP A O 1
ATOM 923 N N . ALA A 1 119 ? 3.984 -5.369 0.072 1.00 98.44 119 ALA A N 1
ATOM 924 C CA . ALA A 1 119 ? 3.705 -5.905 1.396 1.00 98.44 119 ALA A CA 1
ATOM 925 C C . ALA A 1 119 ? 2.230 -6.310 1.486 1.00 98.44 119 ALA A C 1
ATOM 927 O O . ALA A 1 119 ? 1.347 -5.554 1.067 1.00 98.44 119 ALA A O 1
ATOM 928 N N . SER A 1 120 ? 1.965 -7.489 2.049 1.00 98.62 120 SER A N 1
ATOM 929 C CA . SER A 1 120 ? 0.603 -7.989 2.253 1.00 98.62 120 SER A CA 1
ATOM 930 C C . SER A 1 120 ? -0.093 -7.250 3.398 1.00 98.62 120 SER A C 1
ATOM 932 O O . SER A 1 120 ? 0.312 -7.344 4.555 1.00 98.62 120 SER A O 1
ATOM 934 N N . GLY A 1 121 ? -1.189 -6.558 3.089 1.00 98.50 121 GLY A N 1
ATOM 935 C CA . GLY A 1 121 ? -2.067 -5.919 4.069 1.00 98.50 121 GLY A CA 1
ATOM 936 C C . GLY A 1 121 ? -2.833 -6.918 4.940 1.00 98.50 121 GLY A C 1
ATOM 937 O O . GLY A 1 121 ? -3.195 -6.577 6.067 1.00 98.50 121 GLY A O 1
ATOM 938 N N . TYR A 1 122 ? -3.037 -8.152 4.459 1.00 98.62 122 TYR A N 1
ATOM 939 C CA . TYR A 1 122 ? -3.579 -9.246 5.272 1.00 98.62 122 TYR A CA 1
ATOM 940 C C . TYR A 1 122 ? -2.602 -9.639 6.374 1.00 98.62 122 TYR A C 1
ATOM 942 O O . TYR A 1 122 ? -2.930 -9.549 7.551 1.00 98.62 122 TYR A O 1
ATOM 950 N N . GLU A 1 123 ? -1.379 -10.007 5.993 1.00 98.50 123 GLU A N 1
ATOM 951 C CA . GLU A 1 123 ? -0.356 -10.461 6.938 1.00 98.50 123 GLU A CA 1
ATOM 952 C C . GLU A 1 123 ? 0.054 -9.333 7.894 1.00 98.50 123 GLU A C 1
ATOM 954 O O . GLU A 1 123 ? 0.326 -9.592 9.068 1.00 98.50 123 GLU A O 1
ATOM 959 N N . ALA A 1 124 ? 0.048 -8.082 7.412 1.00 98.50 124 ALA A N 1
ATOM 960 C CA . ALA A 1 124 ? 0.256 -6.905 8.244 1.00 98.50 124 ALA A CA 1
ATOM 961 C C . ALA A 1 124 ? -0.806 -6.805 9.349 1.00 98.50 124 ALA A C 1
ATOM 963 O O . ALA A 1 124 ? -0.454 -6.557 10.497 1.00 98.50 124 ALA A O 1
ATOM 964 N N . TYR A 1 125 ? -2.086 -7.034 9.046 1.00 98.69 125 TYR A N 1
ATOM 965 C CA . TYR A 1 125 ? -3.141 -7.052 10.061 1.00 98.69 125 TYR A CA 1
ATOM 966 C C . TYR A 1 125 ? -3.061 -8.296 10.967 1.00 98.69 125 TYR A C 1
ATOM 968 O O . TYR A 1 125 ? -3.119 -8.172 12.190 1.00 98.69 125 TYR A O 1
ATOM 976 N N . GLU A 1 126 ? -2.867 -9.488 10.398 1.00 98.31 126 GLU A N 1
ATOM 977 C CA . GLU A 1 126 ? -2.843 -10.761 11.137 1.00 98.31 126 GLU A CA 1
ATOM 978 C C . GLU A 1 126 ? -1.669 -10.862 12.130 1.00 98.31 126 GLU A C 1
ATOM 980 O O . GLU A 1 126 ? -1.774 -11.569 13.129 1.00 98.31 126 GLU A O 1
ATOM 985 N N . ARG A 1 127 ? -0.574 -10.120 11.904 1.00 98.19 127 ARG A N 1
ATOM 986 C CA . ARG A 1 127 ? 0.573 -10.024 12.833 1.00 98.19 127 ARG A CA 1
ATOM 987 C C . ARG A 1 127 ? 0.408 -9.011 13.958 1.00 98.19 127 ARG A C 1
ATOM 989 O O . ARG A 1 127 ? 1.243 -8.981 14.861 1.00 98.19 127 ARG A O 1
ATOM 996 N N . LEU A 1 128 ? -0.624 -8.173 13.924 1.00 98.44 128 LEU A N 1
ATOM 997 C CA . LEU A 1 128 ? -0.948 -7.340 15.077 1.00 98.44 128 LEU A CA 1
ATOM 998 C C . LEU A 1 128 ? -1.400 -8.243 16.226 1.00 98.44 128 LEU A C 1
ATOM 1000 O O . LEU A 1 128 ? -2.053 -9.264 16.019 1.00 98.44 128 LEU A O 1
ATOM 1004 N N . THR A 1 129 ? -1.077 -7.863 17.460 1.00 98.50 129 THR A N 1
ATOM 1005 C CA . THR A 1 129 ? -1.572 -8.618 18.613 1.00 98.50 129 THR A CA 1
ATOM 1006 C C . THR A 1 129 ? -3.102 -8.529 18.671 1.00 98.50 129 THR A C 1
ATOM 1008 O O . THR A 1 129 ? -3.657 -7.487 18.310 1.00 98.50 129 THR A O 1
ATOM 1011 N N . PRO A 1 130 ? -3.814 -9.556 19.170 1.00 98.38 130 PRO A N 1
ATOM 1012 C CA . PRO A 1 130 ? -5.277 -9.523 19.233 1.00 98.38 130 PRO A CA 1
ATOM 1013 C C . PRO A 1 130 ? -5.865 -8.277 19.931 1.00 98.38 130 PRO A C 1
ATOM 1015 O O . PRO A 1 130 ? -6.844 -7.722 19.428 1.00 98.38 130 PRO A O 1
ATOM 1018 N N . PRO A 1 131 ? -5.277 -7.749 21.031 1.00 98.50 131 PRO A N 1
ATOM 1019 C CA . PRO A 1 131 ? -5.734 -6.484 21.609 1.00 98.50 131 PRO A CA 1
ATOM 1020 C C . PRO A 1 131 ? -5.585 -5.295 20.655 1.00 98.50 131 PRO A C 1
ATOM 1022 O O . PRO A 1 131 ? -6.464 -4.437 20.605 1.00 98.50 131 PRO A O 1
ATOM 1025 N N . PHE A 1 132 ? -4.493 -5.246 19.887 1.00 98.44 132 PHE A N 1
ATOM 1026 C CA . PHE A 1 132 ? -4.248 -4.165 18.939 1.00 98.44 132 PHE A CA 1
ATOM 1027 C C . PHE A 1 132 ? -5.162 -4.273 17.715 1.00 98.44 132 PHE A C 1
ATOM 1029 O O . PHE A 1 132 ? -5.682 -3.253 17.280 1.00 98.44 132 PHE A O 1
ATOM 1036 N N . GLN A 1 133 ? -5.437 -5.487 17.219 1.00 98.56 133 GLN A N 1
ATOM 1037 C CA . GLN A 1 133 ? -6.446 -5.733 16.178 1.00 98.56 133 GLN A CA 1
ATOM 1038 C C . GLN A 1 133 ? -7.808 -5.174 16.599 1.00 98.56 133 GLN A C 1
ATOM 1040 O O . GLN A 1 133 ? -8.361 -4.318 15.912 1.00 98.56 133 GLN A O 1
ATOM 1045 N N . LYS A 1 134 ? -8.293 -5.566 17.785 1.00 97.56 134 LYS A N 1
ATOM 1046 C CA . LYS A 1 134 ? -9.563 -5.072 18.337 1.00 97.56 134 LYS A CA 1
ATOM 1047 C C . LYS A 1 134 ? -9.587 -3.550 18.480 1.00 97.56 134 LYS A C 1
ATOM 1049 O O . LYS A 1 134 ? -10.620 -2.929 18.252 1.00 97.56 134 LYS A O 1
ATOM 1054 N N . PHE A 1 135 ? -8.461 -2.956 18.870 1.00 98.19 135 PHE A N 1
ATOM 1055 C CA . PHE A 1 135 ? -8.329 -1.508 18.964 1.00 98.19 135 PHE A CA 1
ATOM 1056 C C . PHE A 1 135 ? -8.473 -0.830 17.594 1.00 98.19 135 PHE A C 1
ATOM 1058 O O . PHE A 1 135 ? -9.291 0.078 17.462 1.00 98.19 135 PHE A O 1
ATOM 1065 N N . VAL A 1 136 ? -7.735 -1.274 16.569 1.00 98.25 136 VAL A N 1
ATOM 1066 C CA . VAL A 1 136 ? -7.721 -0.597 15.259 1.00 98.25 136 VAL A CA 1
ATOM 1067 C C . VAL A 1 136 ? -8.950 -0.867 14.392 1.00 98.25 136 VAL A C 1
ATOM 1069 O O . VAL A 1 136 ? -9.260 -0.061 13.521 1.00 98.25 136 VAL A O 1
ATOM 1072 N N . GLU A 1 137 ? -9.684 -1.954 14.631 1.00 97.75 137 GLU A N 1
ATOM 1073 C CA . GLU A 1 137 ? -10.933 -2.252 13.916 1.00 97.75 137 GLU A CA 1
ATOM 1074 C C . GLU A 1 137 ? -12.035 -1.213 14.156 1.00 97.75 137 GLU A C 1
ATOM 1076 O O . GLU A 1 137 ? -12.881 -0.999 13.293 1.00 97.75 137 GLU A O 1
ATOM 1081 N N . GLY A 1 138 ? -12.018 -0.522 15.298 1.00 94.88 138 GLY A N 1
ATOM 1082 C CA . GLY A 1 138 ? -12.965 0.557 15.591 1.00 94.88 138 GLY A CA 1
ATOM 1083 C C . GLY A 1 138 ? -12.585 1.917 14.997 1.00 94.88 138 GLY A C 1
ATOM 1084 O O . GLY A 1 138 ? -13.320 2.886 15.190 1.00 94.88 138 GLY A O 1
ATOM 1085 N N . LEU A 1 139 ? -11.433 2.021 14.328 1.00 98.44 139 LEU A N 1
ATOM 1086 C CA . LEU A 1 139 ? -10.854 3.291 13.898 1.00 98.44 139 LEU A CA 1
ATOM 1087 C C . LEU A 1 139 ? -11.033 3.523 12.399 1.00 98.44 139 LEU A C 1
ATOM 1089 O O . LEU A 1 139 ? -11.024 2.601 11.579 1.00 98.44 139 LEU A O 1
ATOM 1093 N N . THR A 1 140 ? -11.106 4.795 12.033 1.00 98.38 140 THR A N 1
ATOM 1094 C CA . THR A 1 140 ? -10.990 5.249 10.647 1.00 98.38 140 THR A CA 1
ATOM 1095 C C . THR A 1 140 ? -9.782 6.165 10.505 1.00 98.38 140 THR A C 1
ATOM 1097 O O . THR A 1 140 ? -9.138 6.542 11.481 1.00 98.38 140 THR A O 1
ATOM 1100 N N . ALA A 1 141 ? -9.430 6.512 9.276 1.00 97.94 141 ALA A N 1
ATOM 1101 C CA . ALA A 1 141 ? -8.353 7.426 8.985 1.00 97.94 141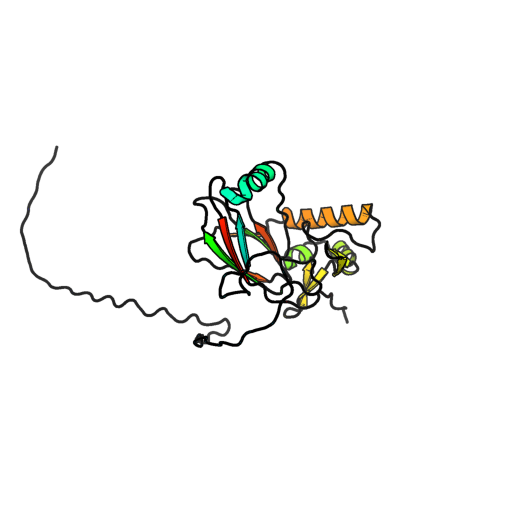 ALA A CA 1
ATOM 1102 C C . ALA A 1 141 ? -8.728 8.346 7.825 1.00 97.94 141 ALA A C 1
ATOM 1104 O O . ALA A 1 141 ? -9.311 7.921 6.828 1.00 97.94 141 ALA A O 1
ATOM 1105 N N . ILE A 1 142 ? -8.365 9.620 7.954 1.00 95.12 142 ILE A N 1
ATOM 1106 C CA . ILE A 1 142 ? -8.542 10.633 6.914 1.00 95.12 142 ILE A CA 1
ATOM 1107 C C . ILE A 1 142 ? -7.312 10.630 6.014 1.00 95.12 142 ILE A C 1
ATOM 1109 O O . ILE A 1 142 ? -6.182 10.749 6.495 1.00 95.12 142 ILE A O 1
ATOM 1113 N N . HIS A 1 143 ? -7.534 10.539 4.707 1.00 92.31 143 HIS A N 1
ATOM 1114 C CA . HIS A 1 143 ? -6.491 10.602 3.688 1.00 92.31 143 HIS A CA 1
ATOM 1115 C C . HIS A 1 143 ? -6.410 12.017 3.070 1.00 92.31 143 HIS A C 1
ATOM 1117 O O . HIS A 1 143 ? -7.295 12.849 3.268 1.00 92.31 143 HIS A O 1
ATOM 1123 N N . THR A 1 144 ? -5.327 12.338 2.352 1.00 78.19 144 THR A N 1
ATOM 1124 C CA . THR A 1 144 ? -4.984 13.683 1.810 1.00 78.19 144 THR A CA 1
ATOM 1125 C C . THR A 1 144 ? -6.100 14.419 1.054 1.00 78.19 144 THR A C 1
ATOM 1127 O O . THR A 1 144 ? -6.116 15.647 1.029 1.00 78.19 144 THR A O 1
ATOM 1130 N N . SER A 1 145 ? -7.028 13.693 0.447 1.00 70.44 145 SER A N 1
ATOM 1131 C CA . SER A 1 145 ? -8.221 14.163 -0.283 1.00 70.44 145 SER A CA 1
ATOM 1132 C C . SER A 1 145 ? -9.431 14.495 0.609 1.00 70.44 145 SER A C 1
ATOM 1134 O O . SER A 1 145 ? -10.478 14.880 0.093 1.00 70.44 145 SER A O 1
ATOM 1136 N N . LYS A 1 146 ? -9.297 14.342 1.934 1.00 75.06 146 LYS A N 1
ATOM 1137 C CA . LYS A 1 146 ? -10.348 14.447 2.964 1.00 75.06 146 LYS A CA 1
ATOM 1138 C C . LYS A 1 146 ? -11.335 13.278 3.029 1.00 75.06 146 LYS A C 1
ATOM 1140 O O . LYS A 1 146 ? -12.263 13.350 3.832 1.00 75.06 146 LYS A O 1
ATOM 1145 N N . PHE A 1 147 ? -11.152 12.217 2.245 1.00 85.44 147 PHE A N 1
ATOM 1146 C CA . PHE A 1 147 ? -11.960 11.010 2.412 1.00 85.44 147 PHE A CA 1
ATOM 1147 C C . PHE A 1 147 ? -11.483 10.197 3.618 1.00 85.44 147 PHE A C 1
ATOM 1149 O O . PHE A 1 147 ? -10.290 10.143 3.927 1.00 85.44 147 PHE A O 1
ATOM 1156 N N . GLU A 1 148 ? -12.451 9.623 4.326 1.00 92.69 148 GLU A N 1
ATOM 1157 C CA . GLU A 1 148 ? -12.249 8.848 5.542 1.00 92.69 148 GLU A CA 1
ATOM 1158 C C . GLU A 1 148 ? -12.533 7.372 5.251 1.00 92.69 148 GLU A C 1
ATOM 1160 O O . GLU A 1 148 ? -13.597 7.024 4.735 1.00 92.69 148 GLU A O 1
ATOM 1165 N N . HIS A 1 149 ? -11.564 6.515 5.562 1.00 95.94 149 HIS A N 1
ATOM 1166 C CA . HIS A 1 149 ? -11.605 5.075 5.315 1.00 95.94 149 HIS A CA 1
ATOM 1167 C C . HIS A 1 149 ? -11.321 4.315 6.611 1.00 95.94 149 HIS A C 1
ATOM 1169 O O . HIS A 1 149 ? -10.649 4.853 7.487 1.00 95.94 149 HIS A O 1
ATOM 1175 N N . PRO A 1 150 ? -11.817 3.082 6.785 1.00 98.25 150 PRO A N 1
ATOM 1176 C CA . PRO A 1 150 ? -11.518 2.314 7.986 1.00 98.25 150 PRO A CA 1
ATOM 1177 C C . PRO A 1 150 ? -10.027 1.938 8.031 1.00 98.25 150 PRO A C 1
ATOM 1179 O O . PRO A 1 150 ? -9.432 1.635 6.996 1.00 98.25 150 PRO A O 1
ATOM 1182 N N . VAL A 1 151 ? -9.422 1.943 9.225 1.00 98.62 151 VAL A N 1
ATOM 1183 C CA . VAL A 1 151 ? -8.003 1.568 9.411 1.00 98.62 151 VAL A CA 1
ATOM 1184 C C . VAL A 1 151 ? -7.777 0.097 9.064 1.00 98.62 151 VAL A C 1
ATOM 1186 O O . VAL A 1 151 ? -6.718 -0.270 8.559 1.00 98.62 151 VAL A O 1
ATOM 1189 N N . VAL A 1 152 ? -8.788 -0.736 9.301 1.00 98.62 152 VAL A N 1
ATOM 1190 C CA . VAL A 1 152 ? -8.857 -2.126 8.851 1.00 98.62 152 VAL A CA 1
ATOM 1191 C C . VAL A 1 152 ? -10.057 -2.256 7.934 1.00 98.62 152 VAL A C 1
ATOM 1193 O O . VAL A 1 152 ? -11.154 -1.854 8.299 1.00 98.62 152 VAL A O 1
ATOM 1196 N N . ARG A 1 153 ? -9.882 -2.846 6.757 1.00 97.31 153 ARG A N 1
ATOM 1197 C CA . ARG A 1 153 ? -10.975 -3.077 5.811 1.00 97.31 153 ARG A CA 1
ATOM 1198 C C . ARG A 1 153 ? -11.242 -4.560 5.602 1.00 97.31 153 ARG A C 1
ATOM 1200 O O . ARG A 1 153 ? -10.345 -5.383 5.746 1.00 97.31 153 ARG A O 1
ATOM 1207 N N . THR A 1 154 ? -12.444 -4.891 5.151 1.00 97.75 154 THR A N 1
ATOM 1208 C CA . THR A 1 154 ? -12.806 -6.216 4.645 1.00 97.75 154 THR A CA 1
ATOM 1209 C C . THR A 1 154 ? -12.618 -6.250 3.136 1.00 97.75 154 THR A C 1
ATOM 1211 O O . THR A 1 154 ? -13.044 -5.342 2.419 1.00 97.75 154 THR A O 1
ATOM 1214 N N . HIS A 1 155 ? -11.968 -7.289 2.624 1.00 96.56 155 HIS A N 1
ATOM 1215 C CA . HIS A 1 155 ? -11.866 -7.511 1.189 1.00 96.56 155 HIS A CA 1
ATOM 1216 C C . HIS A 1 155 ? -13.155 -8.167 0.655 1.00 96.56 155 HIS A C 1
ATOM 1218 O O . HIS A 1 155 ? -13.537 -9.230 1.150 1.00 96.56 155 HIS A O 1
ATOM 1224 N N . PRO A 1 156 ? -13.822 -7.593 -0.364 1.00 89.38 156 PRO A N 1
ATOM 1225 C CA . PRO A 1 156 ? -15.195 -7.962 -0.716 1.00 89.38 156 PRO A CA 1
ATOM 1226 C C . PRO A 1 156 ? -15.333 -9.387 -1.252 1.00 89.38 156 PRO A C 1
ATOM 1228 O O . PRO A 1 156 ? -16.352 -10.024 -1.021 1.00 89.38 156 PRO A O 1
ATOM 1231 N N . ALA A 1 157 ? -14.314 -9.907 -1.943 1.00 89.88 157 ALA A N 1
ATOM 1232 C CA . ALA A 1 157 ? -14.379 -11.248 -2.526 1.00 89.88 157 ALA A CA 1
ATOM 1233 C C . ALA A 1 157 ? -13.866 -12.356 -1.592 1.00 89.88 157 ALA A C 1
ATOM 1235 O O . ALA A 1 157 ? -14.154 -13.523 -1.825 1.00 89.88 157 ALA A O 1
ATOM 1236 N N . THR A 1 158 ? -13.079 -12.018 -0.564 1.00 93.12 158 THR A N 1
ATOM 1237 C CA . THR A 1 158 ? -12.431 -13.025 0.303 1.00 93.12 158 THR A CA 1
ATOM 1238 C C . THR A 1 158 ? -12.925 -12.982 1.742 1.00 93.12 158 THR A C 1
ATOM 1240 O O . THR A 1 158 ? -12.622 -13.892 2.504 1.00 93.12 158 THR A O 1
ATOM 1243 N N . GLY A 1 159 ? -13.623 -11.919 2.154 1.00 93.56 159 GLY A N 1
ATOM 1244 C CA . GLY A 1 159 ? -14.067 -11.716 3.536 1.00 93.56 159 GLY A CA 1
ATOM 1245 C C . GLY A 1 159 ? -12.938 -11.418 4.531 1.00 93.56 159 GLY A C 1
ATOM 1246 O O . GLY A 1 159 ? -13.211 -11.071 5.676 1.00 93.56 159 GLY A O 1
ATOM 1247 N N . ARG A 1 160 ? -11.668 -11.507 4.116 1.00 97.44 160 ARG A N 1
ATOM 1248 C CA . ARG A 1 160 ? -10.509 -11.296 4.993 1.00 97.44 160 ARG A CA 1
ATOM 1249 C C . ARG A 1 160 ? -10.341 -9.822 5.361 1.00 97.44 160 ARG A C 1
ATOM 1251 O O . ARG A 1 160 ? -10.569 -8.938 4.529 1.00 97.44 160 ARG A O 1
ATOM 1258 N N . LYS A 1 161 ? -9.894 -9.577 6.595 1.00 98.50 161 LYS A N 1
ATOM 1259 C CA . LYS A 1 161 ? -9.527 -8.254 7.116 1.00 98.50 161 LYS A CA 1
ATOM 1260 C C . LYS A 1 161 ? -8.096 -7.894 6.696 1.00 98.50 161 LYS A C 1
ATOM 1262 O O . LYS A 1 161 ? -7.214 -8.746 6.742 1.00 98.50 161 LYS A O 1
ATOM 1267 N N . ALA A 1 162 ? -7.867 -6.649 6.289 1.00 98.56 162 ALA A N 1
ATOM 1268 C CA . ALA A 1 162 ? -6.560 -6.124 5.892 1.00 98.56 162 ALA A CA 1
ATOM 1269 C C . ALA A 1 162 ? -6.332 -4.722 6.462 1.00 98.56 162 ALA A C 1
ATOM 1271 O O . ALA A 1 162 ? -7.265 -3.919 6.523 1.00 98.56 162 ALA A O 1
ATOM 1272 N N . LEU A 1 163 ? -5.088 -4.410 6.825 1.00 98.62 163 LEU A N 1
ATOM 1273 C CA . LEU A 1 163 ? -4.689 -3.059 7.217 1.00 98.62 163 LEU A CA 1
ATOM 1274 C C . LEU A 1 163 ? -4.811 -2.104 6.015 1.00 98.62 163 LEU A C 1
ATOM 1276 O O . LEU A 1 163 ? -4.436 -2.467 4.901 1.00 98.62 163 LEU A O 1
ATOM 1280 N N . TYR A 1 164 ? -5.311 -0.885 6.234 1.00 98.25 164 TYR A N 1
ATOM 1281 C CA . TYR A 1 164 ? -5.599 0.091 5.176 1.00 98.25 164 TYR A CA 1
ATOM 1282 C C . TYR A 1 164 ? -5.239 1.531 5.564 1.00 98.25 164 TYR A C 1
ATOM 1284 O O . TYR A 1 164 ? -6.017 2.469 5.416 1.00 98.25 164 TYR A O 1
ATOM 1292 N N . VAL A 1 165 ? -4.013 1.717 6.047 1.00 97.88 165 VAL A N 1
ATOM 1293 C CA . VAL A 1 165 ? -3.402 3.035 6.273 1.00 97.88 165 VAL A CA 1
ATOM 1294 C C . VAL A 1 165 ? -2.002 3.053 5.686 1.00 97.88 165 VAL A C 1
ATOM 1296 O O . VAL A 1 165 ? -1.335 2.023 5.639 1.00 97.88 165 VAL A O 1
ATOM 1299 N N . ASN A 1 166 ? -1.544 4.210 5.216 1.00 95.56 166 ASN A N 1
ATOM 1300 C CA . ASN A 1 166 ? -0.217 4.324 4.625 1.00 95.56 166 ASN A CA 1
ATOM 1301 C C . ASN A 1 166 ? 0.392 5.718 4.780 1.00 95.56 166 ASN A C 1
ATOM 1303 O O . ASN A 1 166 ? -0.308 6.728 4.785 1.00 95.56 166 ASN A O 1
ATOM 1307 N N . ALA A 1 167 ? 1.721 5.764 4.835 1.00 92.38 167 ALA A N 1
ATOM 1308 C CA . ALA A 1 167 ? 2.463 6.987 5.119 1.00 92.38 167 ALA A CA 1
ATOM 1309 C C . ALA A 1 167 ? 2.357 8.048 4.006 1.00 92.38 167 ALA A C 1
ATOM 1311 O O . ALA A 1 167 ? 2.551 9.233 4.273 1.00 92.38 167 ALA A O 1
ATOM 1312 N N . ALA A 1 168 ? 2.034 7.652 2.768 1.00 90.94 168 ALA A N 1
ATOM 1313 C CA . ALA A 1 168 ? 1.893 8.592 1.656 1.00 90.94 168 ALA A CA 1
ATOM 1314 C C . ALA A 1 168 ? 0.617 9.444 1.756 1.00 90.94 168 ALA A C 1
ATOM 1316 O O . ALA A 1 168 ? 0.655 10.658 1.532 1.00 90.94 168 ALA A O 1
ATOM 1317 N N . PHE A 1 169 ? -0.516 8.821 2.086 1.00 92.00 169 PHE A N 1
ATOM 1318 C CA . PHE A 1 169 ? -1.829 9.456 1.972 1.00 92.00 169 PHE A CA 1
ATOM 1319 C C . PHE A 1 169 ? -2.536 9.662 3.307 1.00 92.00 169 PHE A C 1
ATOM 1321 O O . PHE A 1 169 ? -3.284 10.632 3.434 1.00 92.00 169 PHE A O 1
ATOM 1328 N N . THR A 1 170 ? -2.321 8.801 4.299 1.00 95.88 170 THR A N 1
ATOM 1329 C CA . THR A 1 170 ? -3.035 8.882 5.575 1.00 95.88 170 THR A CA 1
ATOM 1330 C C . THR A 1 170 ? -2.507 10.049 6.418 1.00 95.88 170 THR A C 1
ATOM 1332 O O . THR A 1 170 ? -1.301 10.240 6.573 1.00 95.88 170 THR A O 1
ATOM 1335 N N . LYS A 1 171 ? -3.422 10.870 6.946 1.00 94.38 171 LYS A N 1
ATOM 1336 C CA . LYS A 1 171 ? -3.105 12.090 7.703 1.00 94.38 171 LYS A CA 1
ATOM 1337 C C . LYS A 1 171 ? -3.385 11.990 9.187 1.00 94.38 171 LYS A C 1
ATOM 1339 O O . LYS A 1 171 ? -2.583 12.492 9.961 1.00 94.38 171 LYS A O 1
ATOM 1344 N N . ARG A 1 172 ? -4.528 11.425 9.576 1.00 96.00 172 ARG A N 1
ATOM 1345 C CA . ARG A 1 172 ? -4.912 11.313 10.988 1.00 96.00 172 ARG A CA 1
ATOM 1346 C C . ARG A 1 172 ? -6.006 10.279 11.208 1.00 96.00 172 ARG A C 1
ATOM 1348 O O . ARG A 1 172 ? -6.809 10.051 10.305 1.00 96.00 172 ARG A O 1
ATOM 1355 N N . ILE A 1 173 ? -6.084 9.766 12.429 1.00 98.44 173 ILE A N 1
ATOM 1356 C CA . ILE A 1 173 ? -7.189 8.962 12.958 1.00 98.44 173 ILE A CA 1
ATOM 1357 C C . ILE A 1 173 ? -8.094 9.898 13.774 1.00 98.44 173 ILE A C 1
ATOM 1359 O O . ILE A 1 173 ? -7.676 10.359 14.836 1.00 98.44 173 ILE A O 1
ATOM 1363 N N . PRO A 1 174 ? -9.305 10.245 13.298 1.00 97.75 174 PRO A N 1
ATOM 1364 C CA . PRO A 1 174 ? -10.131 11.272 13.931 1.00 97.75 174 PRO A CA 1
ATOM 1365 C C . PRO A 1 174 ? -10.721 10.864 15.289 1.00 97.75 174 PRO A C 1
ATOM 1367 O O . PRO A 1 174 ? -11.152 11.741 16.032 1.00 97.75 174 PRO A O 1
ATOM 1370 N N . GLN A 1 175 ? -10.745 9.570 15.625 1.00 98.19 175 GLN A N 1
ATOM 1371 C CA . GLN A 1 175 ? -11.217 9.077 16.926 1.00 98.19 175 GLN A CA 1
ATOM 1372 C C . GLN A 1 175 ? -10.185 9.238 18.052 1.00 98.19 175 GLN A C 1
ATOM 1374 O O . GLN A 1 175 ? -10.524 9.025 19.213 1.00 98.19 175 GLN A O 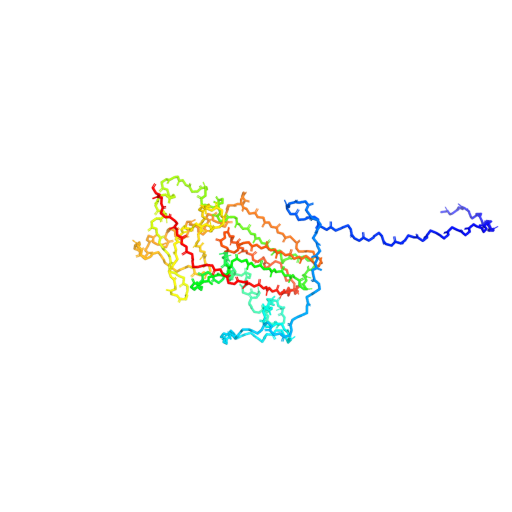1
ATOM 1379 N N . LEU A 1 176 ? -8.939 9.578 17.722 1.00 98.44 176 LEU A N 1
ATOM 1380 C CA . LEU A 1 176 ? -7.843 9.728 18.674 1.00 98.44 176 LEU A CA 1
ATOM 1381 C C . LEU A 1 176 ? -7.424 11.199 18.768 1.00 98.44 176 LEU A C 1
ATOM 1383 O O . LEU A 1 176 ? -7.637 11.981 17.836 1.00 98.44 176 LEU A O 1
ATOM 1387 N N . SER A 1 177 ? -6.790 11.590 19.877 1.00 98.44 177 SER A N 1
ATOM 1388 C CA . SER A 1 177 ? -6.091 12.878 19.919 1.00 98.44 177 SER A CA 1
ATOM 1389 C C . SER A 1 177 ? -4.971 12.909 18.872 1.00 98.44 177 SER A C 1
ATOM 1391 O O . SER A 1 177 ? -4.517 11.870 18.397 1.00 98.44 177 SER A O 1
ATOM 1393 N N . LEU A 1 178 ? -4.486 14.100 18.509 1.00 97.19 178 LEU A N 1
ATOM 1394 C CA . LEU A 1 178 ? -3.437 14.224 17.488 1.00 97.19 178 LEU A CA 1
ATOM 1395 C C . LEU A 1 178 ? -2.175 13.423 17.845 1.00 97.19 178 LEU A C 1
ATOM 1397 O O . LEU A 1 178 ? -1.645 12.714 16.999 1.00 97.19 178 LEU A O 1
ATOM 1401 N N . VAL A 1 179 ? -1.750 13.471 19.111 1.00 98.44 179 VAL A N 1
ATOM 1402 C CA . VAL A 1 179 ? -0.551 12.761 19.584 1.00 98.44 179 VAL A CA 1
ATOM 1403 C C . VAL A 1 179 ? -0.744 11.243 19.538 1.00 98.44 179 VAL A C 1
ATOM 1405 O O . VAL A 1 179 ? 0.156 10.517 19.124 1.00 98.44 179 VAL A O 1
ATOM 1408 N N . GLU A 1 180 ? -1.922 10.754 19.928 1.00 98.56 180 GLU A N 1
ATOM 1409 C CA . GLU A 1 180 ? -2.254 9.327 19.859 1.00 98.56 180 GLU A CA 1
ATOM 1410 C C . GLU A 1 180 ? -2.367 8.846 18.409 1.00 98.56 180 GLU A C 1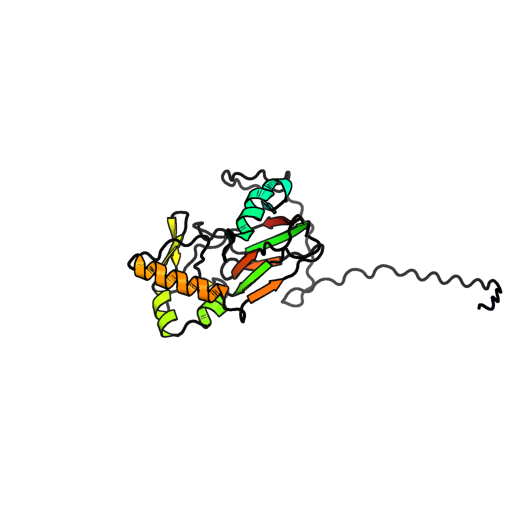
ATOM 1412 O O . GLU A 1 180 ? -1.812 7.806 18.065 1.00 98.56 180 GLU A O 1
ATOM 1417 N N . SER A 1 181 ? -3.038 9.619 17.549 1.00 98.56 181 SER A N 1
ATOM 1418 C CA . SER A 1 181 ? -3.134 9.359 16.111 1.00 98.56 181 SER A CA 1
ATOM 1419 C C . SER A 1 181 ? -1.745 9.228 15.491 1.00 98.56 181 SER A C 1
ATOM 1421 O O . SER A 1 181 ? -1.478 8.252 14.793 1.00 98.56 181 SER A O 1
ATOM 1423 N N . ASP A 1 182 ? -0.852 10.181 15.764 1.00 98.00 182 ASP A N 1
ATOM 1424 C CA . ASP A 1 182 ? 0.512 10.161 15.241 1.00 98.00 182 ASP A CA 1
ATOM 1425 C C . ASP A 1 182 ? 1.280 8.935 15.741 1.00 98.00 182 ASP A C 1
ATOM 1427 O O . ASP A 1 182 ? 1.894 8.231 14.941 1.00 98.00 182 ASP A O 1
ATOM 1431 N N . ALA A 1 183 ? 1.204 8.618 17.036 1.00 98.44 183 ALA A N 1
ATOM 1432 C CA . ALA A 1 183 ? 1.875 7.449 17.602 1.00 98.44 183 ALA A CA 1
ATOM 1433 C C . ALA A 1 183 ? 1.383 6.130 16.978 1.00 98.44 183 ALA A C 1
ATOM 1435 O O . ALA A 1 183 ? 2.193 5.280 16.600 1.00 98.44 183 ALA A O 1
ATOM 1436 N N . VAL A 1 184 ? 0.064 5.969 16.828 1.00 98.62 184 VAL A N 1
ATOM 1437 C CA . VAL A 1 184 ? -0.548 4.770 16.237 1.00 98.62 184 VAL A CA 1
ATOM 1438 C C . VAL A 1 184 ? -0.188 4.644 14.759 1.00 98.62 184 VAL A C 1
ATOM 1440 O O . VAL A 1 184 ? 0.228 3.572 14.322 1.00 98.62 184 VAL A O 1
ATOM 1443 N N . LEU A 1 185 ? -0.300 5.726 13.986 1.00 98.44 185 LEU A N 1
ATOM 1444 C CA . LEU A 1 185 ? 0.042 5.712 12.565 1.00 98.44 185 LEU A CA 1
ATOM 1445 C C . LEU A 1 185 ? 1.530 5.430 12.348 1.00 98.44 185 LEU A C 1
ATOM 1447 O O . LEU A 1 185 ? 1.861 4.591 11.516 1.00 98.44 185 LEU A O 1
ATOM 1451 N N . GLN A 1 186 ? 2.425 6.043 13.129 1.00 97.81 186 GLN A N 1
ATOM 1452 C CA . GLN A 1 186 ? 3.863 5.769 13.034 1.00 97.81 186 GLN A CA 1
ATOM 1453 C C . GLN A 1 186 ? 4.194 4.312 13.352 1.00 97.81 186 GLN A C 1
ATOM 1455 O O . GLN A 1 186 ? 4.992 3.697 12.644 1.00 97.81 186 GLN A O 1
ATOM 1460 N N . PHE A 1 187 ? 3.550 3.731 14.368 1.00 98.44 187 PHE A N 1
ATOM 1461 C CA . PHE A 1 187 ? 3.684 2.306 14.652 1.00 98.44 187 PHE A CA 1
ATOM 1462 C C . PHE A 1 187 ? 3.228 1.444 13.464 1.00 98.44 187 PHE A C 1
ATOM 1464 O O . PHE A 1 187 ? 3.973 0.570 13.028 1.00 98.44 187 PHE A O 1
ATOM 1471 N N . LEU A 1 188 ? 2.046 1.711 12.900 1.00 98.44 188 LEU A N 1
ATOM 1472 C CA . LEU A 1 188 ? 1.502 0.948 11.771 1.00 98.44 188 LEU A CA 1
ATOM 1473 C C . LEU A 1 188 ? 2.358 1.084 10.502 1.00 98.44 188 LEU A C 1
ATOM 1475 O O . LEU A 1 188 ? 2.570 0.100 9.793 1.00 98.44 188 LEU A O 1
ATOM 1479 N N . TYR A 1 189 ? 2.894 2.273 10.221 1.00 97.56 189 TYR A N 1
ATOM 1480 C CA . TYR A 1 189 ? 3.798 2.488 9.088 1.00 97.56 189 TYR A CA 1
ATOM 1481 C C . TYR A 1 189 ? 5.111 1.733 9.268 1.00 97.56 189 TYR A C 1
ATOM 1483 O O . TYR A 1 189 ? 5.576 1.081 8.333 1.00 97.56 189 TYR A O 1
ATOM 1491 N N . LYS A 1 190 ? 5.684 1.790 10.475 1.00 97.00 190 LYS A N 1
ATOM 1492 C CA . LYS A 1 190 ? 6.892 1.046 10.829 1.00 97.00 190 LYS A CA 1
ATOM 1493 C C . LYS A 1 190 ? 6.667 -0.459 10.700 1.00 97.00 190 LYS A C 1
ATOM 1495 O O . LYS A 1 190 ? 7.482 -1.134 10.086 1.00 97.00 190 LYS A O 1
ATOM 1500 N N . HIS A 1 191 ? 5.533 -0.959 11.192 1.00 97.62 191 HIS A N 1
ATOM 1501 C CA . HIS A 1 191 ? 5.133 -2.363 11.077 1.00 97.62 191 HIS A CA 1
ATOM 1502 C C . HIS A 1 191 ? 5.117 -2.843 9.622 1.00 97.62 191 HIS A C 1
ATOM 1504 O O . HIS A 1 191 ? 5.699 -3.876 9.312 1.00 97.62 191 HIS A O 1
ATOM 1510 N N . VAL A 1 192 ? 4.526 -2.066 8.705 1.00 97.50 192 VAL A N 1
ATOM 1511 C CA . VAL A 1 192 ? 4.537 -2.394 7.268 1.00 97.50 192 VAL A CA 1
ATOM 1512 C C . VAL A 1 192 ? 5.949 -2.330 6.684 1.00 97.50 192 VAL A C 1
ATOM 1514 O O . VAL A 1 192 ? 6.320 -3.216 5.918 1.00 97.50 192 VAL A O 1
ATOM 1517 N N . ALA A 1 193 ? 6.733 -1.304 7.027 1.00 95.44 193 ALA A N 1
ATOM 1518 C CA . ALA A 1 193 ? 8.057 -1.081 6.451 1.00 95.44 193 ALA A CA 1
ATOM 1519 C C . ALA A 1 193 ? 9.105 -2.116 6.899 1.00 95.44 193 ALA A C 1
ATOM 1521 O O . ALA A 1 193 ? 9.933 -2.524 6.085 1.00 95.44 193 ALA A O 1
ATOM 1522 N N . GLU A 1 194 ? 9.057 -2.546 8.161 1.00 96.25 194 GLU A N 1
ATOM 1523 C CA . GLU A 1 194 ? 10.026 -3.471 8.772 1.00 96.25 194 GLU A CA 1
ATOM 1524 C C . GLU A 1 194 ? 9.579 -4.940 8.734 1.00 96.25 194 GLU A C 1
ATOM 1526 O O . GLU A 1 194 ? 10.383 -5.832 8.992 1.00 96.25 194 GLU A O 1
ATOM 1531 N N . GLY A 1 195 ? 8.317 -5.210 8.391 1.00 95.38 195 GLY A N 1
ATOM 1532 C CA . GLY A 1 195 ? 7.754 -6.557 8.310 1.00 95.38 195 GLY A CA 1
ATOM 1533 C C . GLY A 1 195 ? 8.197 -7.345 7.077 1.00 95.38 195 GLY A C 1
ATOM 1534 O O . GLY A 1 195 ? 7.392 -7.675 6.204 1.00 95.38 195 GLY A O 1
ATOM 1535 N N . HIS A 1 196 ? 9.492 -7.633 6.981 1.00 96.19 196 HIS A N 1
ATOM 1536 C CA . HIS A 1 196 ? 10.111 -8.292 5.831 1.00 96.19 196 HIS A CA 1
ATOM 1537 C C . HIS A 1 196 ? 9.542 -9.691 5.538 1.00 96.19 196 HIS A C 1
ATOM 1539 O O . HIS A 1 196 ? 9.589 -10.139 4.396 1.00 96.19 196 HIS A O 1
ATOM 1545 N N . GLU A 1 197 ? 8.954 -10.365 6.528 1.00 97.06 197 GLU A N 1
ATOM 1546 C CA . GLU A 1 197 ? 8.353 -11.698 6.402 1.00 97.06 197 GLU A CA 1
ATOM 1547 C C . GLU A 1 197 ? 7.095 -11.722 5.528 1.00 97.06 197 GLU A C 1
ATOM 1549 O O . GLU A 1 197 ? 6.686 -12.789 5.074 1.00 97.06 197 GLU A O 1
ATOM 1554 N N . PHE A 1 198 ? 6.462 -10.568 5.305 1.00 97.56 198 PHE A N 1
ATOM 1555 C CA . PHE A 1 198 ? 5.279 -10.436 4.451 1.00 97.56 198 PHE A CA 1
ATOM 1556 C C . PHE A 1 198 ? 5.494 -9.473 3.282 1.00 97.56 198 PHE A C 1
ATOM 1558 O O . PHE A 1 198 ? 4.530 -8.966 2.695 1.00 97.56 198 PHE A O 1
ATOM 1565 N N . GLN A 1 199 ? 6.761 -9.241 2.934 1.00 97.94 199 GLN A N 1
ATOM 1566 C CA . GLN A 1 199 ? 7.164 -8.450 1.786 1.00 97.94 199 GLN A CA 1
ATOM 1567 C C . GLN A 1 199 ? 7.725 -9.332 0.668 1.00 97.94 199 GLN A C 1
ATOM 1569 O O . GLN A 1 199 ? 8.398 -10.333 0.900 1.00 97.94 199 GLN A O 1
ATOM 1574 N N . VAL A 1 200 ? 7.502 -8.905 -0.571 1.00 97.75 200 VAL A N 1
ATOM 1575 C CA . VAL A 1 200 ? 8.183 -9.426 -1.756 1.00 97.75 200 VAL A CA 1
ATOM 1576 C C . VAL A 1 200 ? 8.873 -8.278 -2.476 1.00 97.75 200 VAL A C 1
ATOM 1578 O O . VAL A 1 200 ? 8.297 -7.204 -2.635 1.00 97.75 200 VAL A O 1
ATOM 1581 N N . ARG A 1 201 ? 10.109 -8.505 -2.926 1.00 97.00 201 ARG A N 1
ATOM 1582 C CA . ARG A 1 201 ? 10.861 -7.590 -3.789 1.00 97.00 201 ARG A CA 1
ATOM 1583 C C . ARG A 1 201 ? 11.003 -8.226 -5.163 1.00 97.00 201 ARG A C 1
ATOM 1585 O O . ARG A 1 201 ? 11.558 -9.315 -5.277 1.00 97.00 201 ARG A O 1
ATOM 1592 N N . TYR A 1 202 ? 10.524 -7.544 -6.195 1.00 96.00 202 TYR A N 1
ATOM 1593 C CA . TYR A 1 202 ? 10.655 -7.995 -7.575 1.00 96.00 202 TYR A CA 1
ATOM 1594 C C . TYR A 1 202 ? 11.657 -7.132 -8.325 1.00 96.00 202 TYR A C 1
ATOM 1596 O O . TYR A 1 202 ? 11.524 -5.904 -8.383 1.00 96.00 202 TYR A O 1
ATOM 1604 N N . ARG A 1 203 ? 12.624 -7.809 -8.942 1.00 94.00 203 ARG A N 1
ATOM 1605 C CA . ARG A 1 203 ? 13.498 -7.218 -9.943 1.00 94.00 203 ARG A CA 1
ATOM 1606 C C . ARG A 1 203 ? 12.841 -7.337 -11.305 1.00 94.00 203 ARG A C 1
ATOM 1608 O O . ARG A 1 203 ? 12.565 -8.441 -11.767 1.00 94.00 203 ARG A O 1
ATOM 1615 N N . TRP A 1 204 ? 12.617 -6.196 -11.941 1.00 92.06 204 TRP A N 1
ATOM 1616 C CA . TRP A 1 204 ? 11.972 -6.145 -13.244 1.00 92.06 204 TRP A CA 1
ATOM 1617 C C . TRP A 1 204 ? 12.823 -6.815 -14.324 1.00 92.06 204 TRP A C 1
ATOM 1619 O O . TRP A 1 204 ? 14.038 -6.620 -14.391 1.00 92.06 204 TRP A O 1
ATOM 1629 N N . THR A 1 205 ? 12.162 -7.581 -15.188 1.00 85.81 205 THR A N 1
ATOM 1630 C CA . THR A 1 205 ? 12.738 -8.137 -16.415 1.00 85.81 205 THR A CA 1
ATOM 1631 C C . THR A 1 205 ? 12.027 -7.563 -17.630 1.00 85.81 205 THR A C 1
ATOM 1633 O O . THR A 1 205 ? 10.940 -6.986 -17.525 1.00 85.81 205 THR A O 1
ATOM 1636 N N . GLU A 1 206 ? 12.633 -7.728 -18.802 1.00 79.44 206 GLU A N 1
ATOM 1637 C CA . GLU A 1 206 ? 12.020 -7.308 -20.056 1.00 79.44 206 GLU A CA 1
ATOM 1638 C C . GLU A 1 206 ? 10.618 -7.917 -20.207 1.00 79.44 206 GLU A C 1
ATOM 1640 O O . GLU A 1 206 ? 10.404 -9.097 -19.925 1.00 79.44 206 GLU A O 1
ATOM 1645 N N . ASN A 1 207 ? 9.654 -7.090 -20.618 1.00 80.56 207 ASN A N 1
ATOM 1646 C CA . ASN A 1 207 ? 8.248 -7.456 -20.815 1.00 80.56 207 ASN A CA 1
ATOM 1647 C C . ASN A 1 207 ? 7.486 -7.960 -19.576 1.00 80.56 207 ASN A C 1
ATOM 1649 O O . ASN A 1 207 ? 6.323 -8.342 -19.714 1.00 80.56 207 ASN A O 1
ATOM 1653 N N . ALA A 1 208 ? 8.074 -7.906 -18.377 1.00 85.94 208 ALA A N 1
ATOM 1654 C CA . ALA A 1 208 ? 7.363 -8.250 -17.155 1.00 85.94 208 ALA A CA 1
ATOM 1655 C C . ALA A 1 208 ? 6.167 -7.314 -16.917 1.00 85.94 208 ALA A C 1
ATOM 1657 O O . ALA A 1 208 ? 6.251 -6.091 -17.076 1.00 85.94 208 ALA A O 1
ATOM 1658 N N . VAL A 1 209 ? 5.059 -7.911 -16.486 1.00 92.81 209 VAL A N 1
ATOM 1659 C CA . VAL A 1 209 ? 3.854 -7.212 -16.040 1.00 92.81 209 VAL A CA 1
ATOM 1660 C C . VAL A 1 209 ? 3.554 -7.683 -14.626 1.00 92.81 209 VAL A C 1
ATOM 1662 O O . VAL A 1 209 ? 3.470 -8.886 -14.384 1.00 92.81 209 VAL A O 1
ATOM 1665 N N . ALA A 1 210 ? 3.384 -6.742 -13.701 1.00 95.94 210 ALA A N 1
ATOM 1666 C CA . ALA A 1 210 ? 2.887 -7.043 -12.367 1.00 95.94 210 ALA A CA 1
ATOM 1667 C C . ALA A 1 210 ? 1.418 -6.645 -12.268 1.00 95.94 210 ALA A C 1
ATOM 1669 O O . ALA A 1 210 ? 1.010 -5.591 -12.760 1.00 95.94 210 ALA A O 1
ATOM 1670 N N . ILE A 1 211 ? 0.642 -7.484 -11.593 1.00 97.31 211 ILE A N 1
ATOM 1671 C CA . ILE A 1 211 ? -0.726 -7.180 -11.196 1.00 97.31 211 ILE A CA 1
ATOM 1672 C C . ILE A 1 211 ? -0.786 -7.364 -9.689 1.00 97.31 211 ILE A C 1
ATOM 1674 O O . ILE A 1 211 ? -0.394 -8.417 -9.187 1.00 97.31 211 ILE A O 1
ATOM 1678 N N . TRP A 1 212 ? -1.267 -6.358 -8.970 1.00 97.75 212 TRP A N 1
ATOM 1679 C CA . TRP A 1 212 ? -1.523 -6.485 -7.539 1.00 97.75 212 TRP A CA 1
ATOM 1680 C C . TRP A 1 212 ? -2.917 -6.000 -7.182 1.00 97.75 212 TRP A C 1
ATOM 1682 O O . TRP A 1 212 ? -3.497 -5.141 -7.850 1.00 97.75 212 TRP A O 1
ATOM 1692 N N . ASP A 1 213 ? -3.445 -6.572 -6.105 1.00 98.00 213 ASP A N 1
ATOM 1693 C CA . ASP A 1 213 ? -4.701 -6.149 -5.508 1.00 98.00 213 ASP A CA 1
ATOM 1694 C C . ASP A 1 213 ? -4.446 -4.935 -4.615 1.00 98.00 213 ASP A C 1
ATOM 1696 O O . ASP A 1 213 ? -3.884 -5.036 -3.521 1.00 98.00 213 ASP A O 1
ATOM 1700 N N . ASN A 1 214 ? -4.830 -3.761 -5.101 1.00 97.12 214 ASN A N 1
ATOM 1701 C CA . ASN A 1 214 ? -4.580 -2.489 -4.439 1.00 97.12 214 ASN A CA 1
ATOM 1702 C C . ASN A 1 214 ? -5.413 -2.314 -3.157 1.00 97.12 214 ASN A C 1
ATOM 1704 O O . ASN A 1 214 ? -5.118 -1.448 -2.334 1.00 97.12 214 ASN A O 1
ATOM 1708 N N . ARG A 1 215 ? -6.425 -3.163 -2.940 1.00 96.19 215 ARG A N 1
ATOM 1709 C CA . ARG A 1 215 ? -7.232 -3.150 -1.715 1.00 96.19 215 ARG A CA 1
ATOM 1710 C C . ARG A 1 215 ? -6.466 -3.710 -0.523 1.00 96.19 215 ARG A C 1
ATOM 1712 O O . ARG A 1 215 ? -6.791 -3.368 0.606 1.00 96.19 215 ARG A O 1
ATOM 1719 N N . VAL A 1 216 ? -5.490 -4.586 -0.755 1.00 97.75 216 VAL A N 1
ATOM 1720 C CA . VAL A 1 216 ? -4.831 -5.370 0.307 1.00 97.75 216 VAL A CA 1
ATOM 1721 C C . VAL A 1 216 ? -3.316 -5.386 0.180 1.00 97.75 216 VAL A C 1
ATOM 1723 O O . VAL A 1 216 ? -2.659 -6.215 0.801 1.00 97.75 216 VAL A O 1
ATOM 1726 N N . THR A 1 217 ? -2.751 -4.483 -0.617 1.00 98.19 217 THR A N 1
ATOM 1727 C CA . THR A 1 217 ? -1.313 -4.441 -0.873 1.00 98.19 217 THR A CA 1
ATOM 1728 C C . THR A 1 217 ? -0.785 -3.028 -0.685 1.00 98.19 217 THR A C 1
ATOM 1730 O O . THR A 1 217 ? -1.353 -2.062 -1.202 1.00 98.19 217 THR A O 1
ATOM 1733 N N . PHE A 1 218 ? 0.334 -2.914 0.024 1.00 98.12 218 PHE A N 1
ATOM 1734 C CA . PHE A 1 218 ? 1.181 -1.724 0.003 1.00 98.12 218 PHE A CA 1
ATOM 1735 C C . PHE A 1 218 ? 2.340 -1.968 -0.950 1.00 98.12 218 PHE A C 1
ATOM 1737 O O . PHE A 1 218 ? 2.816 -3.094 -1.047 1.00 98.12 218 PHE A O 1
ATOM 1744 N N . HIS A 1 219 ? 2.833 -0.937 -1.619 1.00 97.00 219 HIS A N 1
ATOM 1745 C CA . HIS A 1 219 ? 3.988 -1.052 -2.490 1.00 97.00 219 HIS A CA 1
ATOM 1746 C C . HIS A 1 219 ? 4.951 0.122 -2.336 1.00 97.00 219 HIS A C 1
ATOM 1748 O O . HIS A 1 219 ? 4.608 1.182 -1.804 1.00 97.00 219 HIS A O 1
ATOM 1754 N N . TYR A 1 220 ? 6.184 -0.107 -2.778 1.00 94.38 220 TYR A N 1
ATOM 1755 C CA . TYR A 1 220 ? 7.290 0.834 -2.703 1.00 94.38 220 TYR A CA 1
ATOM 1756 C C . TYR A 1 220 ? 8.150 0.708 -3.962 1.00 94.38 220 TYR A C 1
ATOM 1758 O O . TYR A 1 220 ? 8.628 -0.379 -4.284 1.00 94.38 220 TYR A O 1
ATOM 1766 N N . ALA A 1 221 ? 8.380 1.814 -4.672 1.00 89.94 221 ALA A N 1
ATOM 1767 C CA . ALA A 1 221 ? 9.355 1.838 -5.765 1.00 89.94 221 ALA A CA 1
ATOM 1768 C C . ALA A 1 221 ? 10.736 2.210 -5.216 1.00 89.94 221 ALA A C 1
ATOM 1770 O O . ALA A 1 221 ? 10.879 3.252 -4.571 1.00 89.94 221 ALA A O 1
ATOM 1771 N N . THR A 1 222 ? 11.738 1.368 -5.467 1.00 88.25 222 THR A N 1
ATOM 1772 C CA . THR A 1 222 ? 13.117 1.594 -5.021 1.00 88.25 222 THR A CA 1
ATOM 1773 C C . THR A 1 222 ? 13.827 2.552 -5.966 1.00 88.25 222 THR A C 1
ATOM 1775 O O . THR A 1 222 ? 13.780 2.365 -7.177 1.00 88.25 222 THR A O 1
ATOM 1778 N N . PHE A 1 223 ? 14.501 3.562 -5.416 1.00 83.00 223 PHE A N 1
ATOM 1779 C CA . PHE A 1 223 ? 15.221 4.597 -6.164 1.00 83.00 223 PHE A CA 1
ATOM 1780 C C . PHE A 1 223 ? 16.744 4.430 -6.078 1.00 83.00 223 PHE A C 1
ATOM 1782 O O . PHE A 1 223 ? 17.474 5.338 -5.695 1.00 83.00 223 PHE A O 1
ATOM 1789 N N . ASP A 1 224 ? 17.225 3.239 -6.426 1.00 85.00 224 ASP A N 1
ATOM 1790 C CA . ASP A 1 224 ? 18.626 2.802 -6.336 1.00 85.00 224 ASP A CA 1
ATOM 1791 C C . ASP A 1 224 ? 19.302 2.638 -7.709 1.00 85.00 224 ASP A C 1
ATOM 1793 O O . ASP A 1 224 ? 20.237 1.858 -7.864 1.00 85.00 224 ASP A O 1
ATOM 1797 N N . TYR A 1 225 ? 18.823 3.366 -8.719 1.00 82.44 225 TYR A N 1
ATOM 1798 C CA . TYR A 1 225 ? 19.169 3.120 -10.121 1.00 82.44 225 TYR A CA 1
ATOM 1799 C C . TYR A 1 225 ? 19.802 4.302 -10.854 1.00 82.44 225 TYR A C 1
ATOM 1801 O O . TYR A 1 225 ? 19.914 4.261 -12.075 1.00 82.44 225 TYR A O 1
ATOM 1809 N N . LEU A 1 226 ? 20.227 5.359 -10.155 1.00 76.88 226 LEU A N 1
ATOM 1810 C CA . LEU A 1 226 ? 20.942 6.467 -10.796 1.00 76.88 226 LEU A CA 1
ATOM 1811 C C . LEU A 1 226 ? 22.304 6.006 -11.355 1.00 76.88 226 LEU A C 1
ATOM 1813 O O . LEU A 1 226 ? 22.995 5.234 -10.687 1.00 76.88 226 LEU A O 1
ATOM 1817 N N . PRO A 1 227 ? 22.736 6.501 -12.534 1.00 76.50 227 PRO A N 1
ATOM 1818 C CA . PRO A 1 227 ? 22.099 7.503 -13.403 1.00 76.50 227 PRO A CA 1
ATOM 1819 C C . PRO A 1 227 ? 21.171 6.902 -14.487 1.00 76.50 227 PRO A C 1
ATOM 1821 O O . PRO A 1 227 ? 21.042 7.458 -15.571 1.00 76.50 227 PRO A O 1
ATOM 1824 N N . GLY A 1 228 ? 20.573 5.737 -14.250 1.00 74.56 228 GLY A N 1
ATOM 1825 C CA . GLY A 1 228 ? 19.651 5.072 -15.172 1.00 74.56 228 GLY A CA 1
ATOM 1826 C C . GLY A 1 228 ? 18.237 5.662 -15.181 1.00 74.56 228 GLY A C 1
ATOM 1827 O O . GLY A 1 228 ? 17.813 6.340 -14.245 1.00 74.56 228 GLY A O 1
ATOM 1828 N N . ASN A 1 229 ? 17.492 5.351 -16.244 1.00 77.06 229 ASN A N 1
ATOM 1829 C CA . ASN A 1 229 ? 16.105 5.773 -16.443 1.00 77.06 229 ASN A CA 1
ATOM 1830 C C . ASN A 1 229 ? 15.121 4.649 -16.101 1.00 77.06 229 ASN A C 1
ATOM 1832 O O . ASN A 1 229 ? 15.371 3.482 -16.409 1.00 77.06 229 ASN A O 1
ATOM 1836 N N . ARG A 1 230 ? 13.974 5.014 -15.512 1.00 80.88 230 ARG A N 1
ATOM 1837 C CA . ARG A 1 230 ? 12.875 4.092 -15.201 1.00 80.88 230 ARG A CA 1
ATOM 1838 C C . ARG A 1 230 ? 11.556 4.659 -15.724 1.00 80.88 230 ARG A C 1
ATOM 1840 O O . ARG A 1 230 ? 11.066 5.674 -15.230 1.00 80.88 230 ARG A O 1
ATOM 1847 N N . HIS A 1 231 ? 10.956 3.988 -16.702 1.00 80.94 231 HIS A N 1
ATOM 1848 C CA . HIS A 1 231 ? 9.687 4.405 -17.308 1.00 80.94 231 HIS A CA 1
ATOM 1849 C C . HIS A 1 231 ? 8.716 3.239 -17.360 1.00 80.94 231 HIS A C 1
ATOM 1851 O O . HIS A 1 231 ? 9.058 2.168 -17.849 1.00 80.94 231 HIS A O 1
ATOM 1857 N N . ALA A 1 232 ? 7.509 3.451 -16.856 1.00 84.00 232 ALA A N 1
ATOM 1858 C CA . ALA A 1 232 ? 6.451 2.464 -16.813 1.00 84.00 232 ALA A CA 1
ATOM 1859 C C . ALA A 1 232 ? 5.116 3.039 -17.270 1.00 84.00 232 ALA A C 1
ATOM 1861 O O . ALA A 1 232 ? 4.925 4.250 -17.371 1.00 84.00 232 ALA A O 1
ATOM 1862 N N . VAL A 1 233 ? 4.170 2.136 -17.475 1.00 83.19 233 VAL A N 1
ATOM 1863 C CA . VAL A 1 233 ? 2.759 2.438 -17.666 1.00 83.19 233 VAL A CA 1
ATOM 1864 C C . VAL A 1 233 ? 1.926 1.622 -16.693 1.00 83.19 233 VAL A C 1
ATOM 1866 O O . VAL A 1 233 ? 2.301 0.503 -16.329 1.00 83.19 233 VAL A O 1
ATOM 1869 N N . ARG A 1 234 ? 0.789 2.176 -16.276 1.00 89.12 234 ARG A N 1
ATOM 1870 C CA . ARG A 1 234 ? -0.167 1.471 -15.428 1.00 89.12 234 ARG A CA 1
ATOM 1871 C C . ARG A 1 234 ? -1.612 1.698 -15.839 1.00 89.12 234 ARG A C 1
ATOM 1873 O O . ARG A 1 234 ? -1.950 2.756 -16.362 1.00 89.12 234 ARG A O 1
ATOM 1880 N N . VAL A 1 235 ? -2.447 0.720 -15.514 1.00 88.38 235 VAL A N 1
ATOM 1881 C CA . VAL A 1 235 ? -3.909 0.781 -15.598 1.00 88.38 235 VAL A CA 1
ATOM 1882 C C . VAL A 1 235 ? -4.475 0.410 -14.231 1.00 88.38 235 VAL A C 1
ATOM 1884 O O . VAL A 1 235 ? -4.057 -0.582 -13.630 1.00 88.38 235 VAL A O 1
ATOM 1887 N N . THR A 1 236 ? -5.412 1.212 -13.734 1.00 86.81 236 THR A N 1
ATOM 1888 C CA . THR A 1 236 ? -5.969 1.086 -12.380 1.00 86.81 236 THR A CA 1
ATOM 1889 C C . THR A 1 236 ? -7.498 1.149 -12.424 1.00 86.81 236 THR A C 1
ATOM 1891 O O . THR A 1 236 ? -8.057 2.247 -12.364 1.00 86.81 236 THR A O 1
ATOM 1894 N N . PRO A 1 237 ? -8.205 0.012 -12.572 1.00 86.50 237 PRO A N 1
ATOM 1895 C CA . PRO A 1 237 ? -9.663 -0.007 -12.502 1.00 86.50 237 PRO A CA 1
ATOM 1896 C C . PRO A 1 237 ? -10.170 0.461 -11.136 1.00 86.50 237 PRO A C 1
ATOM 1898 O O . PRO A 1 237 ? -9.578 0.154 -10.099 1.00 86.50 237 PRO A O 1
ATOM 1901 N N . HIS A 1 238 ? -11.310 1.153 -11.134 1.00 84.25 238 HIS A N 1
ATOM 1902 C CA . HIS A 1 238 ? -11.980 1.572 -9.903 1.00 84.25 238 HIS A CA 1
ATOM 1903 C C . HIS A 1 238 ? -12.341 0.368 -9.024 1.00 84.25 238 HIS A C 1
ATOM 1905 O O . HIS A 1 238 ? -12.632 -0.728 -9.512 1.00 84.25 238 HIS A O 1
ATOM 1911 N N . GLY A 1 239 ? -12.304 0.578 -7.712 1.00 84.88 239 GLY A N 1
ATOM 1912 C CA . GLY A 1 239 ? -12.781 -0.367 -6.713 1.00 84.88 239 GLY A CA 1
ATOM 1913 C C . GLY A 1 239 ? -14.053 0.103 -6.017 1.00 84.88 239 GLY A C 1
ATOM 1914 O O . GLY A 1 239 ? -14.672 1.122 -6.345 1.00 84.88 239 GLY A O 1
ATOM 1915 N N . GLU A 1 240 ? -14.457 -0.681 -5.029 1.00 90.88 240 GLU A N 1
ATOM 1916 C CA . GLU A 1 240 ? -15.495 -0.319 -4.075 1.00 90.88 240 GLU A CA 1
ATOM 1917 C C . GLU A 1 240 ? -15.001 0.709 -3.044 1.00 90.88 240 GLU A C 1
ATOM 1919 O O . GLU A 1 240 ? -13.802 0.871 -2.816 1.00 90.88 240 GLU A O 1
ATOM 1924 N N . ILE A 1 241 ? -15.942 1.387 -2.383 1.00 89.50 241 ILE A N 1
ATOM 1925 C CA . ILE A 1 241 ? -15.620 2.207 -1.209 1.00 89.50 241 ILE A CA 1
ATOM 1926 C C . ILE A 1 241 ? -15.108 1.263 -0.106 1.00 89.50 241 ILE A C 1
ATOM 1928 O O . ILE A 1 241 ? -15.816 0.307 0.223 1.00 89.50 241 ILE A O 1
ATOM 1932 N N . PRO A 1 242 ? -13.925 1.505 0.490 1.00 95.12 242 PRO A N 1
ATOM 1933 C CA . PRO A 1 242 ? -13.411 0.676 1.573 1.00 95.12 242 PRO A CA 1
ATOM 1934 C C . PRO A 1 242 ? -14.381 0.629 2.758 1.00 95.12 242 PRO A C 1
ATOM 1936 O O . PRO A 1 242 ? -14.857 1.664 3.225 1.00 95.12 242 PRO A O 1
ATOM 1939 N N . TYR A 1 243 ? -14.647 -0.573 3.263 1.00 95.31 243 TYR A N 1
ATOM 1940 C CA . TYR A 1 243 ? -15.529 -0.812 4.404 1.00 95.31 243 TYR A CA 1
ATOM 1941 C C . TYR A 1 243 ? -14.946 -1.899 5.308 1.00 95.31 243 TYR A C 1
ATOM 1943 O O . TYR A 1 243 ? -14.164 -2.732 4.851 1.00 95.31 243 TYR A O 1
ATOM 1951 N N . LEU A 1 244 ? -15.350 -1.904 6.576 1.00 97.12 244 LEU A N 1
ATOM 1952 C CA . LEU A 1 244 ? -15.147 -3.017 7.499 1.00 97.12 244 LEU A CA 1
ATOM 1953 C C . LEU A 1 244 ? -16.506 -3.676 7.740 1.00 97.12 244 LEU A C 1
ATOM 1955 O O . LEU A 1 244 ? -17.457 -3.000 8.137 1.00 97.12 244 LEU A O 1
ATOM 1959 N N . ALA A 1 245 ? -16.621 -4.968 7.446 1.00 92.38 245 ALA A N 1
ATOM 1960 C CA . ALA A 1 245 ? -17.834 -5.722 7.734 1.00 92.38 245 ALA A CA 1
ATOM 1961 C C . ALA A 1 245 ? -18.040 -5.812 9.253 1.00 92.38 245 ALA A C 1
ATOM 1963 O O . ALA A 1 245 ? -17.082 -6.015 9.999 1.00 92.38 245 ALA A O 1
ATOM 1964 N N . LYS A 1 246 ? -19.288 -5.655 9.705 1.00 84.19 246 LYS A N 1
ATOM 1965 C CA . LYS A 1 246 ? -19.646 -5.913 11.102 1.00 84.19 246 LYS A CA 1
ATOM 1966 C C . LYS A 1 246 ? -19.637 -7.421 11.333 1.00 84.19 246 LYS A C 1
ATOM 1968 O O . LYS A 1 246 ? -20.088 -8.163 10.465 1.00 84.19 246 LYS A O 1
ATOM 1973 N N . GLU A 1 247 ? -19.123 -7.850 12.478 1.00 75.12 247 GLU A N 1
ATOM 1974 C CA . GLU A 1 247 ? -19.315 -9.225 12.939 1.00 75.12 247 GLU A CA 1
ATOM 1975 C C . GLU A 1 247 ? -20.802 -9.392 13.302 1.00 75.12 247 GLU A C 1
ATOM 1977 O O . GLU A 1 247 ? -21.363 -8.521 13.976 1.00 75.12 247 GLU A O 1
ATOM 1982 N N . GLU A 1 248 ? -21.445 -10.429 12.755 1.00 50.03 248 GLU A N 1
ATOM 1983 C CA . GLU A 1 248 ? -22.834 -10.813 13.065 1.00 50.03 248 GLU A CA 1
ATOM 1984 C C . GLU A 1 248 ? -22.947 -11.490 14.436 1.00 50.03 248 GLU A C 1
ATOM 1986 O O . GLU A 1 248 ? -22.020 -12.248 14.806 1.00 50.03 248 GLU A O 1
#

Sequence (248 aa):
MAPQNHESKPETSTNTASSTPEAPVAVKNALNHESEHRPFSHPELLSVFPDTKYPPIPGYPEVVSVENSVEKSAALLARQRYEPTNLWHSDTSCERQPPSYTIFKLLTSPPVGGDTLWASGYEAYERLTPPFQKFVEGLTAIHTSKFEHPVVRTHPATGRKALYVNAAFTKRIPQLSLVESDAVLQFLYKHVAEGHEFQVRYRWTENAVAIWDNRVTFHYATFDYLPGNRHAVRVTPHGEIPYLAKEE

Foldseek 3Di:
DDDDDDDDDDDDDPPPPPPDPDDPDADQPPVRHRDDDDPDDDPPPDDDDDDDPDPADVPHNLKDKDWDACVVCVVVLVVCVPPVLWWWAQPPLQDQWFFFKKKKDWPFDFPDAFKKKKFFQLVLLVPDDPVVNVVQQVWWFQWQNRDIARQWFQDPPPRGIGGHDIPNTTDFTVVDDRVVRVVSNVVSRCSRVVVVVRMDIDDDDPGDMDMDGSLTMIMTTTSPRPPGIIMMMMGTHTHDRTHHDDDD

Secondary structure (DSSP, 8-state):
-------------------PPPPPPP-B-TTS-B--------TT--------SSPPBTTBTT-EEEEE-HHHHHHHHHHHTTS-----B-TTTTSSS-BSEEEEEEEE--SS---EEEEEHHHHHHTS-HHHHHHHHT-EEEETTS-EEESEEE-TTT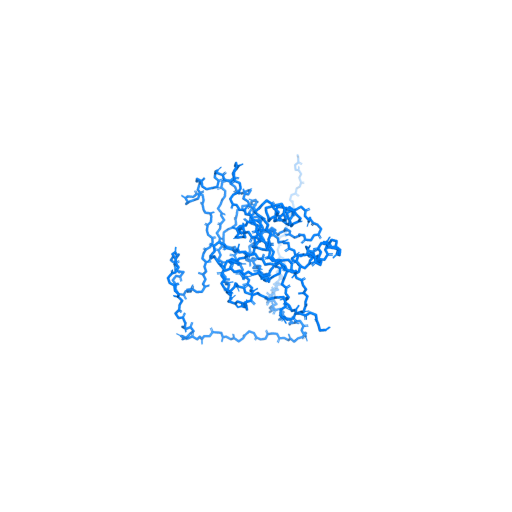--EEE---TTTEEE-TTS-HHHHHHHHHHHHHHHHH-GGGEEEE---TT-EEEEETTSEEEEE----TTS-EEEEEE--B-PPP--PPP-

pLDDT: mean 77.55, std 22.41, range [31.03, 98.69]

Radius of gyration: 24.72 Å; chains: 1; bounding box: 76×53×70 Å